Protein AF-A0A4R8TVX6-F1 (afdb_monomer_lite)

Sequence (295 aa):
MPSLDQIRNVVLLFSNPVWSGANTVPSTIIRNITSLSKNIAYEDTISGNLTTLSSTNSETQDGIIRGLLYVPDLSVSDPCYEQQYEVIPRNSTTQAQLPPTNYNLIAIAPWFNATCTLSYLESARLDPIRAFIFYRPNNSTREPQGADSPIWDLDDNDRWRTQNRFPIFAVPGSEGIKMMRQLSLYSGNMSTVPYGDEIQQIYDPHENDFVRIWTELTVKDHDSVPAMWTWILTVVGVVLFIILPTRNGGHALDNAATKKYAISTEYADRSANDIRIDRVEIDRVEIEGSKIERQ

Organism: NCBI:txid1347389

Foldseek 3Di:
DWWWFKKKKFKKWWFWCVLVVDPDDTDTDIDGPVVVDVVQTDIDMDGDLKEWQACAQLDDDVQKDKWFEFAQDFDPPQPCNVVQCVQFPPLFAYPVLDDPDPTEYEHEGEPDALSVVVRRQVRCQVDNYAEYEYEHQDLFQHRDDYNPDCSPDSVPVCVSRVVHNHIYMYHYNNVSSVVRVQSSQQSDWLVRHGNSVVCCVPPVGDRPMGITMMMMTRIDDDDPVPCVVVVVCVVVVVVCVVPVCVVVVVPPVVVVVVVVVVVVVVVVVVVVPPPDDDDDDDDDDDDDDDDDDDD

Structure (mmCIF, N/CA/C/O backbone):
data_AF-A0A4R8TVX6-F1
#
_entry.id   AF-A0A4R8TVX6-F1
#
loop_
_atom_site.group_PDB
_atom_site.id
_atom_site.type_symbol
_atom_site.label_atom_id
_atom_site.label_alt_id
_atom_site.label_comp_id
_atom_site.label_asym_id
_atom_site.label_entity_id
_atom_site.label_seq_id
_atom_site.pdbx_PDB_ins_code
_atom_site.Cartn_x
_atom_site.Cartn_y
_atom_site.Cartn_z
_atom_site.occupancy
_atom_site.B_iso_or_equiv
_atom_site.auth_seq_id
_atom_site.auth_comp_id
_atom_site.auth_asym_id
_atom_site.auth_atom_id
_atom_site.pdbx_PDB_model_num
ATOM 1 N N . MET A 1 1 ? 14.070 -14.434 -7.629 1.00 61.12 1 MET A N 1
ATOM 2 C CA . MET A 1 1 ? 13.665 -13.149 -7.028 1.00 61.12 1 MET A CA 1
ATOM 3 C C . MET A 1 1 ? 12.422 -13.409 -6.196 1.00 61.12 1 MET A C 1
ATOM 5 O O . MET A 1 1 ? 11.579 -14.156 -6.681 1.00 61.12 1 MET A O 1
ATOM 9 N N . PRO A 1 2 ? 12.336 -12.861 -4.978 1.00 72.75 2 PRO A N 1
ATOM 10 C CA . PRO A 1 2 ? 11.133 -12.917 -4.156 1.00 72.75 2 PRO A CA 1
ATOM 11 C C . PRO A 1 2 ? 9.930 -12.370 -4.934 1.00 72.75 2 PRO A C 1
ATOM 13 O O . PRO A 1 2 ? 9.997 -11.270 -5.490 1.00 72.75 2 PRO A O 1
ATOM 16 N N . SER A 1 3 ? 8.844 -13.134 -5.001 1.00 84.06 3 SER A N 1
ATOM 17 C CA . SER A 1 3 ? 7.624 -12.751 -5.720 1.00 84.06 3 SER A CA 1
ATOM 18 C C . SER A 1 3 ? 6.468 -12.545 -4.751 1.00 84.06 3 SER A C 1
ATOM 20 O O . SER A 1 3 ? 6.262 -13.373 -3.863 1.00 84.06 3 SER A O 1
ATOM 22 N N . LEU A 1 4 ? 5.701 -11.470 -4.923 1.00 87.25 4 LEU A N 1
ATOM 23 C CA . LEU A 1 4 ? 4.499 -11.243 -4.129 1.00 87.25 4 LEU A CA 1
ATOM 24 C C . LEU A 1 4 ? 3.425 -12.274 -4.490 1.00 87.25 4 LEU A C 1
ATOM 26 O O . LEU A 1 4 ? 3.056 -12.407 -5.652 1.00 87.25 4 LEU A O 1
ATOM 30 N N . ASP A 1 5 ? 2.929 -12.986 -3.486 1.00 89.81 5 ASP A N 1
ATOM 31 C CA . ASP A 1 5 ? 1.929 -14.042 -3.648 1.00 89.81 5 ASP A CA 1
ATOM 32 C C . ASP A 1 5 ? 0.530 -13.579 -3.241 1.00 89.81 5 ASP A C 1
ATOM 34 O O . ASP A 1 5 ? -0.465 -13.880 -3.904 1.00 89.81 5 ASP A O 1
ATOM 38 N N . GLN A 1 6 ? 0.459 -12.820 -2.145 1.00 92.69 6 GLN A N 1
ATOM 39 C CA . GLN A 1 6 ? -0.805 -12.414 -1.552 1.00 92.69 6 GLN A CA 1
ATOM 40 C C . GLN A 1 6 ? -0.686 -11.064 -0.848 1.00 92.69 6 GLN A C 1
ATOM 42 O O . GLN A 1 6 ? 0.321 -10.774 -0.201 1.00 92.69 6 GLN A O 1
ATOM 47 N N . ILE A 1 7 ? -1.758 -10.276 -0.918 1.00 93.44 7 ILE A N 1
ATOM 48 C CA . ILE A 1 7 ? -1.980 -9.094 -0.082 1.00 93.44 7 ILE A CA 1
ATOM 49 C C . ILE A 1 7 ? -3.208 -9.349 0.778 1.00 93.44 7 ILE A C 1
ATOM 51 O O . ILE A 1 7 ? -4.272 -9.686 0.261 1.00 93.44 7 ILE A O 1
ATOM 55 N N . ARG A 1 8 ? -3.085 -9.163 2.087 1.00 94.12 8 ARG A N 1
ATOM 56 C CA . ARG A 1 8 ? -4.203 -9.231 3.023 1.00 94.12 8 ARG A CA 1
ATOM 57 C C . ARG A 1 8 ? -4.338 -7.915 3.769 1.00 94.12 8 ARG A C 1
ATOM 59 O O . ARG A 1 8 ? -3.407 -7.483 4.437 1.00 94.12 8 ARG A O 1
ATOM 66 N N . ASN A 1 9 ? -5.512 -7.308 3.673 1.00 93.12 9 ASN A N 1
ATOM 67 C CA . ASN A 1 9 ? -5.864 -6.080 4.371 1.00 93.12 9 ASN A CA 1
ATOM 68 C C . ASN A 1 9 ? -6.842 -6.407 5.498 1.00 93.12 9 ASN A C 1
ATOM 70 O O . ASN A 1 9 ? -7.853 -7.071 5.274 1.00 93.12 9 ASN A O 1
ATOM 74 N N . VAL A 1 10 ? -6.553 -5.922 6.700 1.00 92.31 10 VAL A N 1
ATOM 75 C CA . VAL A 1 10 ? -7.430 -6.013 7.872 1.00 92.31 10 VAL A CA 1
ATOM 76 C C . VAL A 1 10 ? -7.494 -4.675 8.584 1.00 92.31 10 VAL A C 1
ATOM 78 O O . VAL A 1 10 ? -6.637 -3.822 8.387 1.00 92.31 10 VAL A O 1
ATOM 81 N N . VAL A 1 11 ? -8.488 -4.485 9.441 1.00 90.69 11 VAL A N 1
ATOM 82 C CA . VAL A 1 11 ? -8.629 -3.266 10.239 1.00 90.69 11 VAL A CA 1
ATOM 83 C C . VAL A 1 11 ? -8.238 -3.543 11.686 1.00 90.69 11 VAL A C 1
ATOM 85 O O . VAL A 1 11 ? -8.749 -4.471 12.320 1.00 90.69 11 VAL A O 1
ATOM 88 N N . LEU A 1 12 ? -7.340 -2.711 12.206 1.00 89.50 12 LEU A N 1
ATOM 89 C CA . LEU A 1 12 ? -6.905 -2.739 13.596 1.00 89.50 12 LEU A CA 1
ATOM 90 C C . LEU A 1 12 ? -7.393 -1.487 14.330 1.00 89.50 12 LEU A C 1
ATOM 92 O O . LEU A 1 12 ? -7.349 -0.378 13.793 1.00 89.50 12 LEU A O 1
ATOM 96 N N . LEU A 1 13 ? -7.822 -1.689 15.572 1.00 87.06 13 LEU A N 1
ATOM 97 C CA . LEU A 1 13 ? -8.085 -0.647 16.554 1.00 87.06 13 LEU A CA 1
ATOM 98 C C . LEU A 1 13 ? -6.828 -0.432 17.396 1.00 87.06 13 LEU A C 1
ATOM 100 O O . LEU A 1 13 ? -6.303 -1.385 17.975 1.00 87.06 13 LEU A O 1
ATOM 104 N N . PHE A 1 14 ? -6.383 0.814 17.481 1.00 84.50 14 PHE A N 1
ATOM 105 C CA . PHE A 1 14 ? -5.271 1.264 18.304 1.00 84.50 14 PHE A CA 1
ATOM 106 C C . PHE A 1 14 ? -5.820 2.152 19.414 1.00 84.50 14 PHE A C 1
ATOM 108 O O . PHE A 1 14 ? -6.135 3.320 19.179 1.00 84.50 14 PHE A O 1
ATOM 115 N N . SER A 1 15 ? -5.904 1.590 20.616 1.00 82.00 15 SER A N 1
ATOM 116 C CA . SER A 1 15 ? -6.396 2.297 21.794 1.00 82.00 15 SER A CA 1
ATOM 117 C C . SER A 1 15 ? -5.256 2.687 22.714 1.00 82.00 15 SER A C 1
ATOM 119 O O . SER A 1 15 ? -4.464 1.829 23.109 1.00 82.00 15 SER A O 1
ATOM 121 N N . ASN A 1 16 ? -5.160 3.962 23.089 1.00 74.56 16 ASN A N 1
ATOM 122 C CA . ASN A 1 16 ? -4.157 4.396 24.060 1.00 74.56 16 ASN A CA 1
ATOM 123 C C . ASN A 1 16 ? -4.801 4.569 25.448 1.00 74.56 16 ASN A C 1
ATOM 125 O O . ASN A 1 16 ? -5.579 5.503 25.652 1.00 74.56 16 ASN A O 1
ATOM 129 N N . PRO A 1 17 ? -4.446 3.729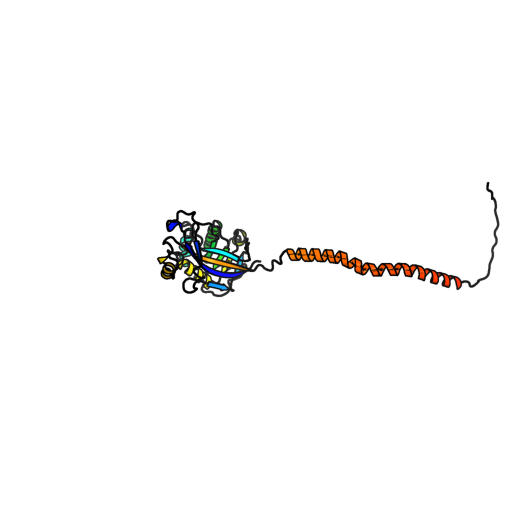 26.440 1.00 66.25 17 PRO A N 1
ATOM 130 C CA . PRO A 1 17 ? -5.067 3.756 27.765 1.00 66.25 17 PRO A CA 1
ATOM 131 C C . PRO A 1 17 ? -4.804 5.059 28.540 1.00 66.25 17 PRO A C 1
ATOM 133 O O . PRO A 1 17 ? -5.510 5.360 29.505 1.00 66.25 17 PRO A O 1
ATOM 136 N N . VAL A 1 18 ? -3.822 5.866 28.122 1.00 63.94 18 VAL A N 1
ATOM 137 C CA . VAL A 1 18 ? -3.557 7.177 28.733 1.00 63.94 18 VAL A CA 1
ATOM 138 C C . VAL A 1 18 ? -4.702 8.160 28.479 1.00 63.94 18 VAL A C 1
ATOM 140 O O . VAL A 1 18 ? -4.996 8.973 29.352 1.00 63.94 18 VAL A O 1
ATOM 143 N N . TRP A 1 19 ? -5.402 8.066 27.342 1.00 62.34 19 TRP A N 1
ATOM 144 C CA . TRP A 1 19 ? -6.555 8.934 27.069 1.00 62.34 19 TRP A CA 1
ATOM 145 C C . TRP A 1 19 ? -7.737 8.629 27.991 1.00 62.34 19 TRP A C 1
ATOM 147 O O . TRP A 1 19 ? -8.427 9.544 28.421 1.00 62.34 19 TRP A O 1
ATOM 157 N N . SER A 1 20 ? -7.889 7.371 28.411 1.00 60.47 20 SER A N 1
ATOM 158 C CA . SER A 1 20 ? -8.861 6.956 29.432 1.00 60.47 20 SER A CA 1
ATOM 159 C C . SER A 1 20 ? -8.430 7.248 30.883 1.00 60.47 20 SER A C 1
ATOM 161 O O . SER A 1 20 ? -9.059 6.762 31.820 1.00 60.47 20 SER A O 1
ATOM 163 N N . GLY A 1 21 ? -7.356 8.020 31.102 1.00 56.41 21 GLY A N 1
ATOM 164 C CA . GLY A 1 21 ? -6.915 8.435 32.440 1.00 56.41 21 GLY A CA 1
ATOM 165 C C . GLY A 1 21 ? -6.100 7.392 33.216 1.00 56.41 21 GLY A C 1
ATOM 166 O O . GLY A 1 21 ? -5.973 7.499 34.437 1.00 56.41 21 GLY A O 1
ATOM 167 N N . ALA A 1 22 ? -5.535 6.380 32.547 1.00 59.81 22 ALA A N 1
ATOM 168 C CA . ALA A 1 22 ? -4.656 5.414 33.202 1.00 59.81 22 ALA A CA 1
ATOM 169 C C . ALA A 1 22 ? -3.275 6.032 33.500 1.00 59.81 22 ALA A C 1
ATOM 171 O O . ALA A 1 22 ? -2.559 6.447 32.592 1.00 59.81 22 ALA A O 1
ATOM 172 N N . ASN A 1 23 ? -2.855 6.020 34.772 1.00 53.59 23 ASN A N 1
ATOM 173 C CA . ASN A 1 23 ? -1.533 6.488 35.235 1.00 53.59 23 ASN A CA 1
ATOM 174 C C . ASN A 1 23 ? -0.386 5.501 34.924 1.00 53.59 23 ASN A C 1
ATOM 176 O O . ASN A 1 23 ? 0.586 5.392 35.673 1.00 53.59 23 ASN A O 1
ATOM 180 N N . THR A 1 24 ? -0.513 4.725 33.853 1.00 54.09 24 THR A N 1
ATOM 181 C CA . THR A 1 24 ? 0.449 3.693 33.459 1.00 54.09 24 THR A CA 1
ATOM 182 C C . THR A 1 24 ? 1.295 4.163 32.286 1.00 54.09 24 THR A C 1
ATOM 184 O O . THR A 1 24 ? 0.871 5.014 31.507 1.00 54.09 24 THR A O 1
ATOM 187 N N . VAL A 1 25 ? 2.485 3.579 32.130 1.00 56.44 25 VAL A N 1
ATOM 188 C CA . VAL A 1 25 ? 3.335 3.797 30.950 1.00 56.44 25 VAL A CA 1
ATOM 189 C C . VAL A 1 25 ? 2.486 3.587 29.681 1.00 56.44 25 VAL A C 1
ATOM 191 O O . VAL A 1 25 ? 1.834 2.541 29.585 1.00 56.44 25 VAL A O 1
ATOM 194 N N . PRO A 1 26 ? 2.440 4.551 28.738 1.00 57.03 26 PRO A N 1
ATOM 195 C CA . PRO A 1 26 ? 1.606 4.451 27.546 1.00 57.03 26 PRO A CA 1
ATOM 196 C C . PRO A 1 26 ? 1.972 3.194 26.760 1.00 57.03 26 PRO A C 1
ATOM 198 O O . PRO A 1 26 ? 3.065 3.088 26.208 1.00 57.03 26 PRO A O 1
ATOM 201 N N . SER A 1 27 ? 1.054 2.234 26.720 1.00 61.91 27 SER A N 1
ATOM 202 C CA . SER A 1 27 ? 1.140 1.065 25.852 1.00 61.91 27 SER A CA 1
ATOM 203 C C . SER A 1 27 ? -0.129 1.024 25.015 1.00 61.91 27 SER A C 1
ATOM 205 O O . SER A 1 27 ? -1.222 0.829 25.538 1.00 61.91 27 SER A O 1
ATOM 207 N N . THR A 1 28 ? 0.004 1.280 23.715 1.00 72.31 28 THR A N 1
ATOM 208 C CA . THR A 1 28 ? -1.122 1.208 22.781 1.00 72.31 28 THR A CA 1
ATOM 209 C C . THR A 1 28 ? -1.617 -0.233 22.707 1.00 72.31 28 THR A C 1
ATOM 211 O O . THR A 1 28 ? -0.866 -1.141 22.348 1.00 72.31 28 THR A O 1
ATOM 214 N N . ILE A 1 29 ? -2.884 -0.445 23.046 1.00 80.25 29 ILE A N 1
ATOM 215 C CA . ILE A 1 29 ? -3.568 -1.728 22.940 1.00 80.25 29 ILE A CA 1
ATOM 216 C C . ILE A 1 29 ? -4.042 -1.878 21.498 1.00 80.25 29 ILE A C 1
ATOM 218 O O . ILE A 1 29 ? -4.804 -1.051 21.001 1.00 80.25 29 ILE A O 1
ATOM 222 N N . ILE A 1 30 ? -3.599 -2.944 20.834 1.00 82.62 30 ILE A N 1
ATOM 223 C CA . ILE A 1 30 ? -3.969 -3.239 19.449 1.00 82.62 30 ILE A CA 1
ATOM 224 C C . ILE A 1 30 ? -4.995 -4.364 19.450 1.00 82.62 30 ILE A C 1
ATOM 226 O O . ILE A 1 30 ? -4.737 -5.449 19.975 1.00 82.62 30 ILE A O 1
ATOM 230 N N . ARG A 1 31 ? -6.157 -4.122 18.846 1.00 85.06 31 ARG A N 1
ATOM 231 C CA . ARG A 1 31 ? -7.207 -5.131 18.683 1.00 85.06 31 ARG A CA 1
ATOM 232 C C . ARG A 1 31 ? -7.493 -5.329 17.208 1.00 85.06 31 ARG A C 1
ATOM 234 O O . ARG A 1 31 ? -7.691 -4.371 16.470 1.00 85.06 31 ARG A O 1
ATOM 241 N N . ASN A 1 32 ? -7.530 -6.584 16.781 1.00 86.56 32 ASN A N 1
ATOM 242 C CA . ASN A 1 32 ? -7.978 -6.914 15.440 1.00 86.56 32 ASN A CA 1
ATOM 243 C C . ASN A 1 32 ? -9.511 -6.924 15.416 1.00 86.56 32 ASN A C 1
ATOM 245 O O . ASN A 1 32 ? -10.124 -7.772 16.059 1.00 86.56 32 ASN A O 1
ATOM 249 N N . ILE A 1 33 ? -10.119 -5.969 14.713 1.00 82.56 33 ILE A N 1
ATOM 250 C CA . ILE A 1 33 ? -11.581 -5.854 14.640 1.00 82.56 33 ILE A CA 1
ATOM 251 C C . ILE A 1 33 ? -12.144 -6.931 13.702 1.00 82.56 33 ILE A C 1
ATOM 253 O O . ILE A 1 33 ? -13.190 -7.523 13.972 1.00 82.56 33 ILE A O 1
ATOM 257 N N . THR A 1 34 ? -11.414 -7.259 12.631 1.00 80.38 34 THR A N 1
ATOM 258 C CA . THR A 1 34 ? -11.866 -8.238 11.631 1.00 80.38 34 THR A CA 1
ATOM 259 C C . THR A 1 34 ? -11.834 -9.676 12.141 1.00 80.38 34 THR A C 1
ATOM 261 O O . THR A 1 34 ? -12.498 -10.538 11.568 1.00 80.38 34 THR A O 1
ATOM 264 N N . SER A 1 35 ? -11.104 -9.966 13.227 1.00 73.62 35 SER A N 1
ATOM 265 C CA . SER A 1 35 ? -11.026 -11.326 13.777 1.00 73.62 35 SER A CA 1
ATOM 266 C C . SER A 1 35 ? -12.302 -11.777 14.492 1.00 73.62 35 SER A C 1
ATOM 268 O O . SER A 1 35 ? -12.548 -12.981 14.552 1.00 73.62 35 SER A O 1
ATOM 270 N N . LEU A 1 36 ? -13.110 -10.851 15.024 1.00 66.25 36 LEU A N 1
ATOM 271 C CA . LEU A 1 36 ? -14.361 -11.189 15.716 1.00 66.25 36 LEU A CA 1
ATOM 272 C C . LEU A 1 36 ? -15.545 -11.298 14.755 1.00 66.25 36 LEU A C 1
ATOM 274 O O . LEU A 1 36 ? -16.387 -12.179 14.915 1.00 66.25 36 LEU A O 1
ATOM 278 N N . SER A 1 37 ? -15.619 -10.420 13.754 1.00 66.44 37 SER A N 1
ATOM 279 C CA . SER A 1 37 ? -16.649 -10.495 12.724 1.00 66.44 37 SER A CA 1
ATOM 280 C C . SER A 1 37 ? -16.182 -9.820 11.439 1.00 66.44 37 SER A C 1
ATOM 282 O O . SER A 1 37 ? -15.782 -8.660 11.422 1.00 66.44 37 SER A O 1
ATOM 284 N N . LYS A 1 38 ? -16.301 -10.540 10.323 1.00 66.81 38 LYS A N 1
ATOM 285 C CA . LYS A 1 38 ? -16.033 -9.993 8.985 1.00 66.81 38 LYS A CA 1
ATOM 286 C C . LYS A 1 38 ? -17.087 -8.974 8.540 1.00 66.81 38 LYS A C 1
ATOM 288 O O . LYS A 1 38 ? -16.895 -8.289 7.546 1.00 66.81 38 LYS A O 1
ATOM 293 N N . ASN A 1 39 ? -18.202 -8.883 9.269 1.00 70.31 39 ASN A N 1
ATOM 294 C CA . ASN A 1 39 ? -19.317 -8.001 8.933 1.00 70.31 39 ASN A CA 1
ATOM 295 C C . ASN A 1 39 ? -19.211 -6.618 9.591 1.00 70.31 39 ASN A C 1
ATOM 297 O O . ASN A 1 39 ? -20.019 -5.760 9.267 1.00 70.31 39 ASN A O 1
ATOM 301 N N . ILE A 1 40 ? -18.259 -6.409 10.510 1.00 75.25 40 ILE A N 1
ATOM 302 C CA . ILE A 1 40 ? -18.107 -5.144 11.258 1.00 75.25 40 ILE A CA 1
ATOM 303 C C . ILE A 1 40 ? -16.863 -4.349 10.846 1.00 75.25 40 ILE A C 1
ATOM 305 O O . ILE A 1 40 ? -16.586 -3.296 11.407 1.00 75.25 40 ILE A O 1
ATOM 309 N N . ALA A 1 41 ? -16.063 -4.859 9.909 1.00 81.19 41 ALA A N 1
ATOM 310 C CA . ALA A 1 41 ? -14.857 -4.185 9.450 1.00 81.19 41 ALA A CA 1
ATOM 311 C C . ALA A 1 41 ? -14.416 -4.693 8.077 1.00 81.19 41 ALA A C 1
ATOM 313 O O . ALA A 1 41 ? -14.684 -5.833 7.701 1.00 81.19 41 ALA A O 1
ATOM 314 N N . TYR A 1 42 ? -13.701 -3.845 7.342 1.00 84.81 42 TYR A N 1
ATOM 315 C CA . TYR A 1 42 ? -13.093 -4.208 6.069 1.00 84.81 42 TYR A CA 1
ATOM 316 C C . TYR A 1 42 ? -12.033 -5.305 6.242 1.00 84.81 42 TYR A C 1
ATOM 318 O O . TYR A 1 42 ? -11.040 -5.137 6.949 1.00 84.81 42 TYR A O 1
ATOM 326 N N . GLU A 1 43 ? -12.229 -6.423 5.550 1.00 89.94 43 GLU A N 1
ATOM 327 C CA . GLU A 1 43 ? -11.214 -7.447 5.329 1.00 89.94 43 GLU A CA 1
ATOM 328 C C . GLU A 1 43 ? -11.166 -7.748 3.835 1.00 89.94 43 GLU A C 1
ATOM 330 O O . GLU A 1 43 ? -12.203 -7.953 3.202 1.00 89.94 43 GLU A O 1
ATOM 335 N N . ASP A 1 44 ? -9.961 -7.795 3.277 1.00 90.81 44 ASP A N 1
ATOM 336 C CA . ASP A 1 44 ? -9.771 -8.149 1.878 1.00 90.81 44 ASP A CA 1
ATOM 337 C C . ASP A 1 44 ? -8.530 -9.004 1.691 1.00 90.81 44 ASP A C 1
ATOM 339 O O . ASP A 1 44 ? -7.530 -8.846 2.394 1.00 90.81 44 ASP A O 1
ATOM 343 N N . THR A 1 45 ? -8.599 -9.939 0.752 1.00 92.56 45 THR A N 1
ATOM 344 C CA . THR A 1 45 ? -7.476 -10.811 0.412 1.00 92.56 45 THR A CA 1
ATOM 345 C C . THR A 1 45 ? -7.353 -10.891 -1.096 1.00 92.56 45 THR A C 1
ATOM 347 O O . THR A 1 45 ? -8.205 -11.462 -1.773 1.00 92.56 45 THR A O 1
ATOM 350 N N . ILE A 1 46 ? -6.269 -10.324 -1.608 1.00 91.75 46 ILE A N 1
ATOM 351 C CA . ILE A 1 46 ? -5.933 -10.309 -3.023 1.00 91.75 46 ILE A CA 1
ATOM 352 C C . ILE A 1 46 ? -4.910 -11.417 -3.233 1.00 91.75 46 ILE A C 1
ATOM 354 O O . ILE A 1 46 ? -3.801 -11.363 -2.699 1.00 91.75 46 ILE A O 1
ATOM 358 N N . SER A 1 47 ? -5.311 -12.439 -3.981 1.00 86.75 47 SER A N 1
ATOM 359 C CA . SER A 1 47 ? -4.456 -13.563 -4.358 1.00 86.75 47 SER A CA 1
ATOM 360 C C . SER A 1 47 ? -4.419 -13.654 -5.881 1.00 86.75 47 SER A C 1
ATOM 362 O O . SER A 1 47 ? -5.463 -13.697 -6.533 1.00 86.75 47 SER A O 1
ATOM 364 N N . GLY A 1 48 ? -3.212 -13.636 -6.448 1.00 82.62 48 GLY A N 1
ATOM 365 C CA . GLY A 1 48 ? -3.004 -13.615 -7.898 1.00 82.62 48 GLY A CA 1
ATOM 366 C C . GLY A 1 48 ? -3.150 -12.234 -8.551 1.00 82.62 48 GLY A C 1
ATOM 367 O O . GLY A 1 48 ? -3.616 -11.273 -7.943 1.00 82.62 48 GLY A O 1
ATOM 368 N N . ASN A 1 49 ? -2.718 -12.144 -9.814 1.00 89.00 49 ASN A N 1
ATOM 369 C CA . ASN A 1 49 ? -2.625 -10.901 -10.592 1.00 89.00 49 ASN A CA 1
ATOM 370 C C . ASN A 1 49 ? -1.773 -9.811 -9.915 1.00 89.00 49 ASN A C 1
ATOM 372 O O . ASN A 1 49 ? -2.058 -8.622 -10.046 1.00 89.00 49 ASN A O 1
ATOM 376 N N . LEU A 1 50 ? -0.738 -10.221 -9.186 1.00 90.81 50 LEU A N 1
ATOM 377 C CA . LEU A 1 50 ? 0.198 -9.348 -8.487 1.00 90.81 50 LEU A CA 1
ATOM 378 C C . LEU A 1 50 ? 1.535 -9.371 -9.214 1.00 90.81 50 LEU A C 1
ATOM 380 O O . LEU A 1 50 ? 1.979 -10.428 -9.655 1.00 90.81 50 LEU A O 1
ATOM 384 N N . THR A 1 51 ? 2.209 -8.229 -9.286 1.00 91.94 51 THR A N 1
ATOM 385 C CA . THR A 1 51 ? 3.505 -8.143 -9.961 1.00 91.94 51 THR A CA 1
ATOM 386 C C . THR A 1 51 ? 4.552 -7.556 -9.032 1.00 91.94 51 THR A C 1
ATOM 388 O O . THR A 1 51 ? 4.364 -6.484 -8.462 1.00 91.94 51 THR A O 1
ATOM 391 N N . THR A 1 52 ? 5.694 -8.226 -8.901 1.00 91.69 52 THR A N 1
ATOM 392 C CA . THR A 1 52 ? 6.867 -7.634 -8.251 1.00 91.69 52 THR A CA 1
ATOM 393 C C . THR A 1 52 ? 7.614 -6.764 -9.252 1.00 91.69 52 THR A C 1
ATOM 395 O O . THR A 1 52 ? 8.079 -7.261 -10.276 1.00 91.69 52 THR A O 1
ATOM 398 N N . LEU A 1 53 ? 7.745 -5.473 -8.948 1.00 89.94 53 LEU A N 1
ATOM 399 C CA . LEU A 1 53 ? 8.499 -4.523 -9.765 1.00 89.94 53 LEU A CA 1
ATOM 400 C C . LEU A 1 53 ? 9.961 -4.416 -9.321 1.00 89.94 53 LEU A C 1
ATOM 402 O O . LEU A 1 53 ? 10.868 -4.354 -10.144 1.00 89.94 53 LEU A O 1
ATOM 406 N N . SER A 1 54 ? 10.193 -4.420 -8.008 1.00 88.88 54 SER A N 1
ATOM 407 C CA . SER A 1 54 ? 11.528 -4.448 -7.417 1.00 88.88 54 SER A CA 1
ATOM 408 C C . SER A 1 54 ? 11.513 -5.284 -6.144 1.00 88.88 54 SER A C 1
ATOM 410 O O . SER A 1 54 ? 10.625 -5.138 -5.308 1.00 88.88 54 SER A O 1
ATOM 412 N N . SER A 1 55 ? 12.507 -6.155 -5.979 1.00 85.50 55 SER A N 1
ATOM 413 C CA . SER A 1 55 ? 12.690 -6.968 -4.771 1.00 85.50 55 SER A CA 1
ATOM 414 C C . SER A 1 55 ? 13.815 -6.437 -3.874 1.00 85.50 55 SER A C 1
ATOM 416 O O . SER A 1 55 ? 14.382 -7.193 -3.086 1.00 85.50 55 SER A O 1
ATOM 418 N N . THR A 1 56 ? 14.206 -5.168 -4.027 1.00 81.56 56 THR A N 1
ATOM 419 C CA . THR A 1 56 ? 15.303 -4.579 -3.251 1.00 81.56 56 THR A CA 1
ATOM 420 C C . THR A 1 56 ? 14.984 -4.622 -1.759 1.00 81.56 56 THR A C 1
ATOM 422 O O . THR A 1 56 ? 13.966 -4.094 -1.324 1.00 81.56 56 THR A O 1
ATOM 425 N N . ASN A 1 57 ? 15.877 -5.228 -0.970 1.00 71.75 57 ASN A N 1
ATOM 426 C CA . ASN A 1 57 ? 15.773 -5.289 0.491 1.00 71.75 57 ASN A CA 1
ATOM 427 C C . ASN A 1 57 ? 14.443 -5.887 0.994 1.00 71.75 57 ASN A C 1
ATOM 429 O O . ASN A 1 57 ? 13.858 -5.434 1.977 1.00 71.75 57 ASN A O 1
ATOM 433 N N . SER A 1 58 ? 13.950 -6.919 0.306 1.00 68.69 58 SER A N 1
ATOM 434 C CA . SER A 1 58 ? 12.750 -7.672 0.678 1.00 68.69 58 SER A CA 1
ATOM 435 C C . SER A 1 58 ? 12.978 -8.607 1.874 1.00 68.69 58 SER A C 1
ATOM 437 O O . SER A 1 58 ? 12.402 -9.692 1.912 1.00 68.69 58 SER A O 1
ATOM 439 N N . GLU A 1 59 ? 13.847 -8.244 2.821 1.00 67.50 59 GLU A N 1
ATOM 440 C CA . GLU A 1 59 ? 14.075 -9.046 4.020 1.00 67.50 59 GLU A CA 1
ATOM 441 C C . GLU A 1 59 ? 12.749 -9.190 4.771 1.00 67.50 59 GLU A C 1
ATOM 443 O O . GLU A 1 59 ? 12.165 -8.214 5.263 1.00 67.50 59 GLU A O 1
ATOM 448 N N . THR A 1 60 ? 12.250 -10.419 4.824 1.00 67.94 60 THR A N 1
ATOM 449 C CA . THR A 1 60 ? 11.003 -10.757 5.499 1.00 67.94 60 THR A CA 1
ATOM 450 C C . THR A 1 60 ? 11.304 -11.552 6.761 1.00 67.94 60 THR A C 1
ATOM 452 O O . THR A 1 60 ? 12.282 -12.294 6.836 1.00 67.94 60 THR A O 1
ATOM 455 N N . GLN A 1 61 ? 10.455 -11.394 7.772 1.00 62.47 61 GLN A N 1
ATOM 456 C CA . GLN A 1 61 ? 10.356 -12.384 8.839 1.00 62.47 61 GLN A CA 1
ATOM 457 C C . GLN A 1 61 ? 9.265 -13.362 8.398 1.00 62.47 61 GLN A C 1
ATOM 459 O O . GLN A 1 61 ? 8.137 -12.946 8.134 1.00 62.47 61 GLN A O 1
ATOM 464 N N . ASP A 1 62 ? 9.623 -14.634 8.238 1.00 69.69 62 ASP A N 1
ATOM 465 C CA . ASP A 1 62 ? 8.711 -15.720 7.850 1.00 69.69 62 ASP A CA 1
ATOM 466 C C . ASP A 1 62 ? 8.012 -15.551 6.483 1.00 69.69 62 ASP A C 1
ATOM 468 O O . ASP A 1 62 ? 6.908 -16.057 6.283 1.00 69.69 62 ASP A O 1
ATOM 472 N N . GLY A 1 63 ? 8.616 -14.835 5.527 1.00 81.19 63 GLY A N 1
ATOM 473 C CA . GLY A 1 63 ? 8.004 -14.620 4.208 1.00 81.19 63 GLY A CA 1
ATOM 474 C C . GLY A 1 63 ? 6.889 -13.571 4.203 1.00 81.19 63 GLY A C 1
ATOM 475 O O . GLY A 1 63 ? 6.158 -13.464 3.219 1.00 81.19 63 GLY A O 1
ATOM 476 N N . ILE A 1 64 ? 6.710 -12.804 5.287 1.00 87.56 64 ILE A N 1
ATOM 477 C CA . ILE A 1 64 ? 5.622 -11.827 5.404 1.00 87.56 64 ILE A CA 1
ATOM 478 C C . ILE A 1 64 ? 6.171 -10.433 5.724 1.00 87.56 64 ILE A C 1
ATOM 480 O O . ILE A 1 64 ? 6.917 -10.232 6.683 1.00 87.56 64 ILE A O 1
ATOM 484 N N . ILE A 1 65 ? 5.754 -9.440 4.939 1.00 90.38 65 ILE A N 1
ATOM 485 C CA . ILE A 1 65 ? 5.967 -8.017 5.218 1.00 90.38 65 ILE A CA 1
ATOM 486 C C . ILE A 1 65 ? 4.663 -7.449 5.768 1.00 90.38 65 ILE A C 1
ATOM 488 O O . ILE A 1 65 ? 3.615 -7.605 5.151 1.00 90.38 65 ILE A O 1
ATOM 492 N N . ARG A 1 66 ? 4.704 -6.791 6.928 1.00 91.44 66 ARG A N 1
ATOM 493 C CA . ARG A 1 66 ? 3.506 -6.236 7.572 1.00 91.44 66 ARG A CA 1
ATOM 494 C C . ARG A 1 66 ? 3.694 -4.774 7.942 1.00 91.44 66 ARG A C 1
ATOM 496 O O . ARG A 1 66 ? 4.792 -4.384 8.346 1.00 91.44 66 ARG A O 1
ATOM 503 N N . GLY A 1 67 ? 2.619 -4.000 7.864 1.00 92.25 67 GLY A N 1
ATOM 504 C CA . GLY A 1 67 ? 2.622 -2.604 8.278 1.00 92.25 67 GLY A CA 1
ATOM 505 C C . GLY A 1 67 ? 1.276 -1.910 8.120 1.00 92.25 67 GLY A C 1
ATOM 506 O O . GLY A 1 67 ? 0.328 -2.462 7.561 1.00 92.25 67 GLY A O 1
ATOM 507 N N . LEU A 1 68 ? 1.204 -0.679 8.620 1.00 93.62 68 LEU A N 1
ATOM 508 C CA . LEU A 1 68 ? 0.060 0.205 8.415 1.00 93.62 68 LEU A CA 1
ATOM 509 C C . LEU A 1 68 ? 0.037 0.707 6.973 1.00 93.62 68 LEU A C 1
ATOM 511 O O . LEU A 1 68 ? 1.052 1.190 6.470 1.00 93.62 68 LEU A O 1
ATOM 515 N N . LEU A 1 69 ? -1.121 0.597 6.325 1.00 95.19 69 LEU A N 1
ATOM 516 C CA . LEU A 1 69 ? -1.324 1.120 4.979 1.00 95.19 69 LEU A CA 1
ATOM 517 C C . LEU A 1 69 ? -1.477 2.639 5.039 1.00 95.19 69 LEU A C 1
ATOM 519 O O . LEU A 1 69 ? -2.273 3.141 5.835 1.00 95.19 69 LEU A O 1
ATOM 523 N N . TYR A 1 70 ? -0.753 3.362 4.190 1.00 95.00 70 TYR A N 1
ATOM 524 C CA . TYR A 1 70 ? -0.847 4.820 4.110 1.00 95.00 70 TYR A CA 1
ATOM 525 C C . TYR A 1 70 ? -0.448 5.347 2.728 1.00 95.00 70 TYR A C 1
ATOM 527 O O . TYR A 1 70 ? 0.180 4.639 1.937 1.00 95.00 70 TYR A O 1
ATOM 535 N N . VAL A 1 71 ? -0.807 6.599 2.450 1.00 95.31 71 VAL A N 1
ATOM 536 C CA . VAL A 1 71 ? -0.335 7.347 1.279 1.00 95.31 71 VAL A CA 1
ATOM 537 C C . VAL A 1 71 ? 0.813 8.266 1.709 1.00 95.31 71 VAL A C 1
ATOM 539 O O . VAL A 1 71 ? 0.628 9.007 2.678 1.00 95.31 71 VAL A O 1
ATOM 542 N N . PRO A 1 72 ? 1.974 8.256 1.025 1.00 94.06 72 PRO A N 1
ATOM 543 C CA . PRO A 1 72 ? 3.060 9.181 1.335 1.00 94.06 72 PRO A CA 1
ATOM 544 C C . PRO A 1 72 ? 2.630 10.643 1.180 1.00 94.06 72 PRO A C 1
ATOM 546 O O . PRO A 1 72 ? 1.970 11.007 0.203 1.00 94.06 72 PRO A O 1
ATOM 549 N N . ASP A 1 73 ? 3.028 11.482 2.134 1.00 90.81 73 ASP A N 1
ATOM 550 C CA . ASP A 1 73 ? 2.709 12.906 2.137 1.00 90.81 73 ASP A CA 1
ATOM 551 C C . ASP A 1 73 ? 3.576 13.653 1.113 1.00 90.81 73 ASP A C 1
ATOM 553 O O . ASP A 1 73 ? 4.807 13.606 1.159 1.00 90.81 73 ASP A O 1
ATOM 557 N N . LEU A 1 74 ? 2.943 14.370 0.184 1.00 91.75 74 LEU A N 1
ATOM 558 C CA . LEU A 1 74 ? 3.645 15.273 -0.731 1.00 91.75 74 LEU A CA 1
ATOM 559 C C . LEU A 1 74 ? 3.709 16.681 -0.130 1.00 91.75 74 LEU A C 1
ATOM 561 O O . LEU A 1 74 ? 2.750 17.150 0.484 1.00 91.75 74 LEU A O 1
ATOM 565 N N . SER A 1 75 ? 4.828 17.381 -0.329 1.00 88.88 75 SER A N 1
ATOM 566 C CA . SER A 1 75 ? 4.953 18.783 0.089 1.00 88.88 75 SER A CA 1
ATOM 567 C C . SER A 1 75 ? 3.960 19.659 -0.672 1.00 88.88 75 SER A C 1
ATOM 569 O O . SER A 1 75 ? 3.804 19.503 -1.876 1.00 88.88 75 SER A O 1
ATOM 571 N N . VAL A 1 76 ? 3.374 20.663 -0.014 1.00 88.12 76 VAL A N 1
ATOM 572 C CA . VAL A 1 76 ? 2.486 21.655 -0.658 1.00 88.12 76 VAL A CA 1
ATOM 573 C C . VAL A 1 76 ? 3.201 22.435 -1.775 1.00 88.12 76 VAL A C 1
ATOM 575 O O . VAL A 1 76 ? 2.563 22.967 -2.678 1.00 88.12 76 VAL A O 1
ATOM 578 N N . SER A 1 77 ? 4.535 22.503 -1.733 1.00 90.62 77 SER A N 1
ATOM 579 C CA . SER A 1 77 ? 5.350 23.103 -2.796 1.00 90.62 77 SER A CA 1
ATOM 580 C C . SER A 1 77 ? 5.537 22.203 -4.022 1.00 90.62 77 SER A C 1
ATOM 582 O O . SER A 1 77 ? 6.055 22.671 -5.033 1.00 90.62 77 SER A O 1
ATOM 584 N N . ASP A 1 78 ? 5.200 20.916 -3.924 1.00 90.62 78 ASP A N 1
ATOM 585 C CA . ASP A 1 78 ? 5.337 19.953 -5.012 1.00 90.62 78 ASP A CA 1
ATOM 586 C C . ASP A 1 78 ? 4.181 20.131 -6.018 1.00 90.62 78 ASP A C 1
ATOM 588 O O . ASP A 1 78 ? 3.015 20.157 -5.613 1.00 90.62 78 ASP A O 1
ATOM 592 N N . PRO A 1 79 ? 4.449 20.235 -7.334 1.00 90.88 79 PRO A N 1
ATOM 593 C CA . PRO A 1 79 ? 3.400 20.351 -8.352 1.00 90.88 79 PRO A CA 1
ATOM 594 C C . PRO A 1 79 ? 2.397 19.183 -8.355 1.00 90.88 79 PRO A C 1
ATOM 596 O O . PRO A 1 79 ? 1.274 19.343 -8.839 1.00 90.88 79 PRO A O 1
ATOM 599 N N . CYS A 1 80 ? 2.775 18.023 -7.819 1.00 93.12 80 CYS A N 1
ATOM 600 C CA . CYS A 1 80 ? 1.932 16.839 -7.709 1.00 93.12 80 CYS A CA 1
ATOM 601 C C . CYS A 1 80 ? 0.994 16.862 -6.498 1.00 93.12 80 CYS A C 1
ATOM 603 O O . CYS A 1 80 ? 0.071 16.045 -6.439 1.00 93.12 80 CYS A O 1
ATOM 605 N N . TYR A 1 81 ? 1.171 17.816 -5.574 1.00 91.31 81 TYR A N 1
ATOM 606 C CA . TYR A 1 81 ? 0.348 17.931 -4.373 1.00 91.31 81 TYR A CA 1
ATOM 607 C C . TYR A 1 81 ? -1.138 18.102 -4.686 1.00 91.31 81 TYR A C 1
ATOM 609 O O . TYR A 1 81 ? -1.953 17.445 -4.052 1.00 91.31 81 TYR A O 1
ATOM 617 N N . GLU A 1 82 ? -1.505 18.937 -5.663 1.00 91.25 82 GLU A N 1
ATOM 618 C CA . GLU A 1 82 ? -2.913 19.078 -6.065 1.00 91.25 82 GLU A CA 1
ATOM 619 C C . GLU A 1 82 ? -3.333 18.048 -7.123 1.00 91.25 82 GLU A C 1
ATOM 621 O O . GLU A 1 82 ? -4.462 17.561 -7.084 1.00 91.25 82 GLU A O 1
ATOM 626 N N . GLN A 1 83 ? -2.428 17.667 -8.034 1.00 90.25 83 GLN A N 1
ATOM 627 C CA . GLN A 1 83 ? -2.742 16.747 -9.139 1.00 90.25 83 GLN A CA 1
ATOM 628 C C . GLN A 1 83 ? -3.140 15.352 -8.654 1.00 90.25 83 GLN A C 1
ATOM 630 O O . GLN A 1 83 ? -4.001 14.714 -9.255 1.00 90.25 83 GLN A O 1
ATOM 635 N N . GLN A 1 84 ? -2.558 14.876 -7.549 1.00 90.62 84 GLN A N 1
ATOM 636 C CA . GLN A 1 84 ? -2.915 13.568 -6.997 1.00 90.62 84 GLN A CA 1
ATOM 637 C C . GLN A 1 84 ? -4.418 13.431 -6.721 1.00 90.62 84 GLN A C 1
ATOM 639 O O . GLN A 1 84 ? -4.978 12.351 -6.909 1.00 90.62 84 GLN A O 1
ATOM 644 N N . TYR A 1 85 ? -5.092 14.518 -6.332 1.00 90.31 85 TYR A N 1
ATOM 645 C CA . TYR A 1 85 ? -6.500 14.494 -5.933 1.00 90.31 85 TYR A CA 1
ATOM 646 C C . TYR A 1 85 ? -7.480 14.339 -7.101 1.00 90.31 85 TYR A C 1
ATOM 648 O O . TYR A 1 85 ? -8.676 14.164 -6.874 1.00 90.31 85 TYR A O 1
ATOM 656 N N . GLU A 1 86 ? -6.997 14.367 -8.344 1.00 90.12 86 GLU A N 1
ATOM 657 C CA . GLU A 1 86 ? -7.782 13.938 -9.506 1.00 90.12 86 GLU A CA 1
ATOM 658 C C . GLU A 1 86 ? -7.984 12.416 -9.522 1.00 90.12 86 GLU A C 1
ATOM 660 O O . GLU A 1 86 ? -8.927 11.908 -10.130 1.00 90.12 86 GLU A O 1
ATOM 665 N N . VAL A 1 87 ? -7.099 11.686 -8.838 1.00 90.56 87 VAL A N 1
ATOM 666 C CA . VAL A 1 87 ? -7.007 10.226 -8.883 1.00 90.56 87 VAL A CA 1
ATOM 667 C C . VAL A 1 87 ? -7.290 9.591 -7.521 1.00 90.56 87 VAL A C 1
ATOM 669 O O . VAL A 1 87 ? -7.875 8.508 -7.461 1.00 90.56 87 VAL A O 1
ATOM 672 N N . ILE A 1 88 ? -6.900 10.253 -6.428 1.00 91.81 88 ILE A N 1
ATOM 673 C CA . ILE A 1 88 ? -7.093 9.766 -5.057 1.00 91.81 88 ILE A CA 1
ATOM 674 C C . ILE A 1 88 ? -8.076 10.642 -4.270 1.00 91.81 88 ILE A C 1
ATOM 676 O O . ILE A 1 88 ? -8.129 11.857 -4.467 1.00 91.81 88 ILE A O 1
ATOM 680 N N . PRO A 1 89 ? -8.827 10.070 -3.314 1.00 91.12 89 PRO A N 1
ATOM 681 C CA . PRO A 1 89 ? -9.632 10.856 -2.386 1.00 91.12 89 PRO A CA 1
ATOM 682 C C . PRO A 1 89 ? -8.768 11.767 -1.500 1.00 91.12 89 PRO A C 1
ATOM 684 O O . PRO A 1 89 ? -7.734 11.344 -0.985 1.00 91.12 89 PRO A O 1
ATOM 687 N N . ARG A 1 90 ? -9.246 12.988 -1.225 1.00 88.31 90 ARG A N 1
ATOM 688 C CA . ARG A 1 90 ? -8.575 13.941 -0.312 1.00 88.31 90 ARG A CA 1
ATOM 689 C C . ARG A 1 90 ? -8.480 13.446 1.131 1.00 88.31 90 ARG A C 1
ATOM 691 O O . ARG A 1 90 ? -7.552 13.804 1.840 1.00 88.31 90 ARG A O 1
ATOM 698 N N . ASN A 1 91 ? -9.410 12.593 1.548 1.00 86.62 91 ASN A N 1
ATOM 699 C CA . ASN A 1 91 ? -9.452 12.042 2.901 1.00 86.62 91 ASN A CA 1
ATOM 700 C C . ASN A 1 91 ? -8.653 10.736 3.006 1.00 86.62 91 ASN A C 1
ATOM 702 O O . ASN A 1 91 ? -9.096 9.828 3.690 1.00 86.62 91 ASN A O 1
ATOM 706 N N . SER A 1 92 ? -7.547 10.565 2.287 1.00 86.56 92 SER A N 1
ATOM 707 C CA . SER A 1 92 ? -6.733 9.343 2.390 1.00 86.56 92 SER A CA 1
ATOM 708 C C . SER A 1 92 ? -5.842 9.393 3.629 1.00 86.56 92 SER A C 1
ATOM 710 O O . SER A 1 92 ? -5.315 10.453 3.946 1.00 86.56 92 SER A O 1
ATOM 712 N N . THR A 1 93 ? -5.660 8.262 4.318 1.00 86.12 93 THR A N 1
ATOM 713 C CA . THR A 1 93 ? -4.760 8.190 5.478 1.00 86.12 93 THR A CA 1
ATOM 714 C C . THR A 1 93 ? -3.332 8.505 5.058 1.00 86.12 93 THR A C 1
ATOM 716 O O . THR A 1 93 ? -2.724 7.725 4.318 1.00 86.12 93 THR A O 1
ATOM 719 N N . THR A 1 94 ? -2.793 9.610 5.559 1.00 88.38 94 THR A N 1
ATOM 720 C CA . THR A 1 94 ? -1.387 9.970 5.364 1.00 88.38 94 THR A CA 1
ATOM 721 C C . THR A 1 94 ? -0.547 9.677 6.602 1.00 88.38 94 THR A C 1
ATOM 723 O O . THR A 1 94 ? -1.083 9.264 7.635 1.00 88.38 94 THR A O 1
ATOM 726 N N . GLN A 1 95 ? 0.773 9.855 6.519 1.00 86.12 95 GLN A N 1
ATOM 727 C CA . GLN A 1 95 ? 1.682 9.518 7.614 1.00 86.12 95 GLN A CA 1
ATOM 728 C C . GLN A 1 95 ? 1.351 10.319 8.878 1.00 86.12 95 GLN A C 1
ATOM 730 O O . GLN A 1 95 ? 1.330 9.765 9.977 1.00 86.12 95 GLN A O 1
ATOM 735 N N . ALA A 1 96 ? 1.011 11.601 8.722 1.00 81.75 96 ALA A N 1
ATOM 736 C CA . ALA A 1 96 ? 0.636 12.483 9.828 1.00 81.75 96 ALA A CA 1
ATOM 737 C C . ALA A 1 96 ? -0.639 12.037 10.575 1.00 81.75 96 ALA A C 1
ATOM 739 O O . ALA A 1 96 ? -0.873 12.456 11.707 1.00 81.75 96 ALA A O 1
ATOM 740 N N . GLN A 1 97 ? -1.467 11.195 9.951 1.00 82.06 97 GLN A N 1
ATOM 741 C CA . GLN A 1 97 ? -2.715 10.672 10.516 1.00 82.06 97 GLN A CA 1
ATOM 742 C C . GLN A 1 97 ? -2.553 9.275 11.134 1.00 82.06 97 GLN A C 1
ATOM 744 O O . GLN A 1 97 ? -3.547 8.656 11.539 1.00 82.06 97 GLN A O 1
ATOM 749 N N . LEU A 1 98 ? -1.327 8.750 11.179 1.00 84.19 98 LEU A N 1
ATOM 750 C CA . LEU A 1 98 ? -1.016 7.479 11.818 1.00 84.19 98 LEU A CA 1
ATOM 751 C C . LEU A 1 98 ? -0.691 7.666 13.308 1.00 84.19 98 LEU A C 1
ATOM 753 O O . LEU A 1 98 ? -0.271 8.744 13.730 1.00 84.19 98 LEU A O 1
ATOM 757 N N . PRO A 1 99 ? -0.858 6.611 14.126 1.00 78.31 99 PRO A N 1
ATOM 758 C CA . PRO A 1 99 ? -0.452 6.652 15.523 1.00 78.31 99 PRO A CA 1
ATOM 759 C C . PRO A 1 99 ? 1.049 6.993 15.663 1.00 78.31 99 PRO A C 1
ATOM 761 O O . PRO A 1 99 ? 1.857 6.453 14.908 1.00 78.31 99 PRO A O 1
ATOM 764 N N . PRO A 1 100 ? 1.455 7.806 16.659 1.00 69.50 100 PRO A N 1
ATOM 765 C CA . PRO A 1 100 ? 2.811 8.374 16.791 1.00 69.50 100 PRO A CA 1
ATOM 766 C C . PRO A 1 100 ? 3.916 7.371 17.185 1.00 69.50 100 PRO A C 1
ATOM 768 O O . PRO A 1 100 ? 5.021 7.752 17.564 1.00 69.50 100 PRO A O 1
ATOM 771 N N . THR A 1 101 ? 3.625 6.078 17.164 1.00 67.81 101 THR A N 1
ATOM 772 C CA . THR A 1 101 ? 4.536 4.993 17.543 1.00 67.81 101 THR A CA 1
ATOM 773 C C . THR A 1 101 ? 5.316 4.477 16.333 1.00 67.81 101 THR A C 1
ATOM 775 O O . THR A 1 101 ? 4.824 4.516 15.210 1.00 67.81 101 THR A O 1
ATOM 778 N N . ASN A 1 102 ? 6.514 3.925 16.563 1.00 73.00 102 ASN A N 1
ATOM 779 C CA . ASN A 1 102 ? 7.348 3.301 15.526 1.00 73.00 102 ASN A CA 1
ATOM 780 C C . ASN A 1 102 ? 6.713 2.004 14.991 1.00 73.00 102 ASN A C 1
ATOM 782 O O . ASN A 1 102 ? 7.097 0.900 15.381 1.00 73.00 102 ASN A O 1
ATOM 786 N N . TYR A 1 103 ? 5.728 2.136 14.108 1.00 82.31 103 TYR A N 1
ATOM 787 C CA . TYR A 1 103 ? 5.172 1.032 13.340 1.00 82.31 103 TYR A CA 1
ATOM 788 C C . TYR A 1 103 ? 5.819 0.956 11.961 1.00 82.31 103 TYR A C 1
ATOM 790 O O . TYR A 1 103 ? 6.175 1.966 11.359 1.00 82.31 103 TYR A O 1
ATOM 798 N N . ASN A 1 104 ? 5.928 -0.267 11.449 1.00 90.19 104 ASN A N 1
ATOM 799 C CA . ASN A 1 104 ? 6.248 -0.486 10.047 1.00 90.19 104 ASN A CA 1
ATOM 800 C C . ASN A 1 104 ? 5.114 0.050 9.175 1.00 90.19 104 ASN A C 1
ATOM 802 O O . ASN A 1 104 ? 3.937 -0.164 9.486 1.00 90.19 104 ASN A O 1
ATOM 806 N N . LEU A 1 105 ? 5.473 0.689 8.068 1.00 93.06 105 LEU A N 1
ATOM 807 C CA . LEU A 1 105 ? 4.518 1.265 7.131 1.00 93.06 105 LEU A CA 1
ATOM 808 C C . LEU A 1 105 ? 4.563 0.551 5.777 1.00 93.06 105 LEU A C 1
ATOM 810 O O . LEU A 1 105 ? 5.606 0.049 5.350 1.00 93.06 105 LEU A O 1
ATOM 814 N N . ILE A 1 106 ? 3.422 0.505 5.099 1.00 95.19 106 ILE A N 1
ATOM 815 C CA . ILE A 1 106 ? 3.289 0.041 3.718 1.00 95.19 106 ILE A CA 1
ATOM 816 C C . ILE A 1 106 ? 2.667 1.185 2.925 1.00 95.19 106 ILE A C 1
ATOM 818 O O . ILE A 1 106 ? 1.522 1.568 3.165 1.00 95.19 106 ILE A O 1
ATOM 822 N N . ALA A 1 107 ? 3.440 1.742 2.000 1.00 95.88 107 ALA A N 1
ATOM 823 C CA . ALA A 1 107 ? 2.990 2.849 1.171 1.00 95.88 107 ALA A CA 1
ATOM 824 C C . ALA A 1 107 ? 2.109 2.337 0.024 1.00 95.88 107 ALA A C 1
ATOM 826 O O . ALA A 1 107 ? 2.406 1.299 -0.571 1.00 95.88 107 ALA A O 1
ATOM 827 N N . ILE A 1 108 ? 1.056 3.079 -0.317 1.00 96.56 108 ILE A N 1
ATOM 828 C CA . ILE A 1 108 ? 0.273 2.887 -1.540 1.00 96.56 108 ILE A CA 1
ATOM 829 C C . ILE A 1 108 ? 0.116 4.209 -2.290 1.00 96.56 108 ILE A C 1
ATOM 831 O O . ILE A 1 108 ? -0.263 5.219 -1.703 1.00 96.56 108 ILE A O 1
ATOM 835 N N . ALA A 1 109 ? 0.367 4.203 -3.600 1.00 96.31 109 ALA A N 1
ATOM 836 C CA . ALA A 1 109 ? 0.178 5.384 -4.442 1.00 96.31 109 ALA A CA 1
ATOM 837 C C . ALA A 1 109 ? -0.239 5.023 -5.880 1.00 96.31 109 ALA A C 1
ATOM 839 O O . ALA A 1 109 ? 0.059 3.923 -6.362 1.00 96.31 109 ALA A O 1
ATOM 840 N N . PRO A 1 110 ? -0.938 5.930 -6.585 1.00 95.44 110 PRO A N 1
ATOM 841 C CA . PRO A 1 110 ? -1.243 5.753 -7.997 1.00 95.44 110 PRO A CA 1
ATOM 842 C C . PRO A 1 110 ? -0.011 5.996 -8.881 1.00 95.44 110 PRO A C 1
ATOM 844 O O . PRO A 1 110 ? 0.728 6.960 -8.706 1.00 95.44 110 PRO A O 1
ATOM 847 N N . TRP A 1 111 ? 0.143 5.168 -9.908 1.00 93.94 111 TRP A N 1
ATOM 848 C CA . TRP A 1 111 ? 1.101 5.336 -10.996 1.00 93.94 111 TRP A CA 1
ATOM 849 C C . TRP A 1 111 ? 0.403 5.993 -12.189 1.00 93.94 111 TRP A C 1
ATOM 851 O O . TRP A 1 111 ? -0.107 5.314 -13.086 1.00 93.94 111 TRP A O 1
ATOM 861 N N . PHE A 1 112 ? 0.294 7.321 -12.158 1.00 92.31 112 PHE A N 1
ATOM 862 C CA . PHE A 1 112 ? -0.431 8.099 -13.175 1.00 92.31 112 PHE A CA 1
ATOM 863 C C . PHE A 1 112 ? 0.455 9.077 -13.949 1.00 92.31 112 PHE A C 1
ATOM 865 O O . PHE A 1 112 ? 0.164 9.391 -15.099 1.00 92.31 112 PHE A O 1
ATOM 872 N N . ASN A 1 113 ? 1.538 9.543 -13.332 1.00 91.06 113 ASN A N 1
ATOM 873 C CA . ASN A 1 113 ? 2.483 10.482 -13.916 1.00 91.06 113 ASN A CA 1
ATOM 874 C C . ASN A 1 113 ? 3.895 10.136 -13.424 1.00 91.06 113 ASN A C 1
ATOM 876 O O . ASN A 1 113 ? 4.064 9.833 -12.240 1.00 91.06 113 ASN A O 1
ATOM 880 N N . ALA A 1 114 ? 4.891 10.181 -14.312 1.00 91.81 114 ALA A N 1
ATOM 881 C CA . ALA A 1 114 ? 6.274 9.857 -13.970 1.00 91.81 114 ALA A CA 1
ATOM 882 C C . ALA A 1 114 ? 6.829 10.780 -12.871 1.00 91.81 114 ALA A C 1
ATOM 884 O O . ALA A 1 114 ? 7.296 10.303 -11.837 1.00 91.81 114 ALA A O 1
ATOM 885 N N . THR A 1 115 ? 6.666 12.095 -13.033 1.00 92.44 115 THR A N 1
ATOM 886 C CA . THR A 1 115 ? 7.103 13.110 -12.065 1.00 92.44 115 THR A CA 1
ATOM 887 C C . THR A 1 115 ? 6.464 12.891 -10.697 1.00 92.44 115 THR A C 1
ATOM 889 O O . THR A 1 115 ? 7.162 12.870 -9.690 1.00 92.44 115 THR A O 1
ATOM 892 N N . CYS A 1 116 ? 5.153 12.643 -10.646 1.00 93.25 116 CYS A N 1
ATOM 893 C CA . CYS A 1 116 ? 4.461 12.448 -9.368 1.00 93.25 116 CYS A CA 1
ATOM 894 C C . CYS A 1 116 ? 4.812 11.124 -8.696 1.00 93.25 116 CYS A C 1
ATOM 896 O O . CYS A 1 116 ? 4.904 11.052 -7.473 1.00 93.25 116 CYS A O 1
ATOM 898 N N . THR A 1 117 ? 5.055 10.082 -9.488 1.00 94.00 117 THR A N 1
ATOM 899 C CA . THR A 1 117 ? 5.530 8.799 -8.965 1.00 94.00 117 THR A CA 1
ATOM 900 C C . THR A 1 117 ? 6.911 8.954 -8.329 1.00 94.00 117 THR A C 1
ATOM 902 O O . THR A 1 117 ? 7.143 8.426 -7.242 1.00 94.00 117 THR A O 1
ATOM 905 N N . LEU A 1 118 ? 7.807 9.732 -8.948 1.00 93.56 118 LEU A N 1
ATOM 906 C CA . LEU A 1 118 ? 9.103 10.071 -8.359 1.00 93.56 118 LEU A CA 1
ATOM 907 C C . LEU A 1 118 ? 8.940 10.838 -7.040 1.00 93.56 118 LEU A C 1
ATOM 909 O O . LEU A 1 118 ? 9.554 10.435 -6.054 1.00 93.56 118 LEU A O 1
ATOM 913 N N . SER A 1 119 ? 8.065 11.847 -6.979 1.00 93.94 119 SER A N 1
ATOM 914 C CA . SER A 1 119 ? 7.777 12.581 -5.736 1.00 93.94 119 SER A CA 1
ATOM 915 C C . SER A 1 119 ? 7.281 11.667 -4.607 1.00 93.94 119 SER A C 1
ATOM 917 O O . SER A 1 119 ? 7.735 11.783 -3.468 1.00 93.94 119 SER A O 1
ATOM 919 N N . TYR A 1 120 ? 6.403 10.702 -4.905 1.00 94.69 120 TYR A N 1
ATOM 920 C CA . TYR A 1 120 ? 5.957 9.719 -3.909 1.00 94.69 120 TYR A CA 1
ATOM 921 C C . TYR A 1 120 ? 7.089 8.824 -3.414 1.00 94.69 120 TYR A C 1
ATOM 923 O O . TYR A 1 120 ? 7.180 8.547 -2.218 1.00 94.69 120 TYR A O 1
ATOM 931 N N . LEU A 1 121 ? 7.953 8.363 -4.320 1.00 94.00 121 LEU A N 1
ATOM 932 C CA . LEU A 1 121 ? 9.112 7.555 -3.955 1.00 94.00 121 LEU A CA 1
ATOM 933 C C . LEU A 1 121 ? 10.107 8.352 -3.108 1.00 94.00 121 LEU A C 1
ATOM 935 O O . LEU A 1 121 ? 10.680 7.800 -2.176 1.00 94.00 121 LEU A O 1
ATOM 939 N N . GLU A 1 122 ? 10.315 9.631 -3.414 1.00 92.56 122 GLU A N 1
ATOM 940 C CA . GLU A 1 122 ? 11.171 10.520 -2.626 1.00 92.56 122 GLU A CA 1
ATOM 941 C C . GLU A 1 122 ? 10.622 10.754 -1.221 1.00 92.56 122 GLU A C 1
ATOM 943 O O . GLU A 1 122 ? 11.378 10.621 -0.259 1.00 92.56 122 GLU A O 1
ATOM 948 N N . SER A 1 123 ? 9.319 11.018 -1.096 1.00 92.56 123 SER A N 1
ATOM 949 C CA . SER A 1 123 ? 8.646 11.149 0.200 1.00 92.56 123 SER A CA 1
ATOM 950 C C . SER A 1 123 ? 8.763 9.857 1.018 1.00 92.56 123 SER A C 1
ATOM 952 O O . SER A 1 123 ? 9.284 9.861 2.132 1.00 92.56 123 SER A O 1
ATOM 954 N N . ALA A 1 124 ? 8.432 8.711 0.419 1.00 92.81 124 ALA A N 1
ATOM 955 C CA . ALA A 1 124 ? 8.454 7.427 1.115 1.00 92.81 124 ALA A CA 1
ATOM 956 C C . ALA A 1 124 ? 9.859 6.964 1.548 1.00 92.81 124 ALA A C 1
ATOM 958 O O . ALA A 1 124 ? 9.982 6.139 2.450 1.00 92.81 124 ALA A O 1
ATOM 959 N N . ARG A 1 125 ? 10.941 7.490 0.952 1.00 90.69 125 ARG A N 1
ATOM 960 C CA . ARG A 1 125 ? 12.320 7.215 1.408 1.00 90.69 125 ARG A CA 1
ATOM 961 C C . ARG A 1 125 ? 12.638 7.815 2.778 1.00 90.69 125 ARG A C 1
ATOM 963 O O . ARG A 1 125 ? 13.596 7.363 3.406 1.00 90.69 125 ARG A O 1
ATOM 970 N N . LEU A 1 126 ? 11.900 8.836 3.208 1.00 89.94 126 LEU A N 1
ATOM 971 C CA . LEU A 1 126 ? 12.075 9.474 4.516 1.00 89.94 126 LEU A CA 1
ATOM 972 C C . LEU A 1 126 ? 11.346 8.712 5.632 1.00 89.94 126 LEU A C 1
ATOM 974 O O . LEU A 1 126 ? 11.644 8.909 6.811 1.00 89.94 126 LEU A O 1
ATOM 978 N N . ASP A 1 127 ? 10.453 7.802 5.252 1.00 88.81 127 ASP A N 1
ATOM 979 C CA . ASP A 1 127 ? 9.555 7.089 6.146 1.00 88.81 127 ASP A CA 1
ATOM 980 C C . ASP A 1 127 ? 10.069 5.675 6.469 1.00 88.81 127 ASP A C 1
ATOM 982 O O . ASP A 1 127 ? 10.788 5.064 5.671 1.00 88.81 127 ASP A O 1
ATOM 986 N N . PRO A 1 128 ? 9.680 5.085 7.619 1.00 89.00 128 PRO A N 1
ATOM 987 C CA . PRO A 1 128 ? 10.032 3.712 7.984 1.00 89.00 128 PRO A CA 1
ATOM 988 C C . PRO A 1 128 ? 9.184 2.677 7.215 1.00 89.00 128 PRO A C 1
ATOM 990 O O . PRO A 1 128 ? 8.516 1.818 7.804 1.00 89.00 128 PRO A O 1
ATOM 993 N N . ILE A 1 129 ? 9.186 2.756 5.882 1.00 91.56 129 ILE A N 1
ATOM 994 C CA . ILE A 1 129 ? 8.412 1.849 5.035 1.00 91.56 129 ILE A CA 1
ATOM 995 C C . ILE A 1 129 ? 9.112 0.510 4.846 1.00 91.56 129 ILE A C 1
ATOM 997 O O . ILE A 1 129 ? 10.336 0.410 4.748 1.00 91.56 129 ILE A O 1
ATOM 1001 N N . ARG A 1 130 ? 8.308 -0.547 4.767 1.00 92.19 130 ARG A N 1
ATOM 1002 C CA . ARG A 1 130 ? 8.770 -1.915 4.512 1.00 92.19 130 ARG A CA 1
ATOM 1003 C C . ARG A 1 130 ? 8.434 -2.413 3.115 1.00 92.19 130 ARG A C 1
ATOM 1005 O O . ARG A 1 130 ? 9.033 -3.388 2.680 1.00 92.19 130 ARG A O 1
ATOM 1012 N N . ALA A 1 131 ? 7.480 -1.781 2.440 1.00 93.69 131 ALA A N 1
ATOM 1013 C CA . ALA A 1 131 ? 7.101 -2.079 1.067 1.00 93.69 131 ALA A CA 1
ATOM 1014 C C . ALA A 1 131 ? 6.338 -0.901 0.457 1.00 93.69 131 ALA A C 1
ATOM 1016 O O . ALA A 1 131 ? 5.723 -0.110 1.178 1.00 93.69 131 ALA A O 1
ATOM 1017 N N . PHE A 1 132 ? 6.342 -0.839 -0.871 1.00 95.81 132 PHE A N 1
ATOM 1018 C CA . PHE A 1 132 ? 5.566 0.122 -1.643 1.00 95.81 132 PHE A CA 1
ATOM 1019 C C . PHE A 1 132 ? 4.658 -0.615 -2.631 1.00 95.81 132 PHE A C 1
ATOM 1021 O O . PHE A 1 132 ? 5.114 -1.487 -3.369 1.00 95.81 132 PHE A O 1
ATOM 1028 N N . ILE A 1 133 ? 3.377 -0.258 -2.663 1.00 96.38 133 ILE A N 1
ATOM 1029 C CA . ILE A 1 133 ? 2.382 -0.779 -3.597 1.00 96.38 133 ILE A CA 1
ATOM 1030 C C . ILE A 1 133 ? 1.984 0.323 -4.581 1.00 96.38 133 ILE A C 1
ATOM 1032 O O . ILE A 1 133 ? 1.462 1.367 -4.194 1.00 96.38 133 ILE A O 1
ATOM 1036 N N . PHE A 1 134 ? 2.172 0.071 -5.869 1.00 96.38 134 PHE A N 1
ATOM 1037 C CA . PHE A 1 134 ? 1.644 0.912 -6.932 1.00 96.38 134 PHE A CA 1
ATOM 1038 C C . PHE A 1 134 ? 0.436 0.276 -7.600 1.00 96.38 134 PHE A C 1
ATOM 1040 O O . PHE A 1 134 ? 0.295 -0.943 -7.692 1.00 96.38 134 PHE A O 1
ATOM 1047 N N . TYR A 1 135 ? -0.432 1.123 -8.127 1.00 95.56 135 TYR A N 1
ATOM 1048 C CA . TYR A 1 135 ? -1.509 0.708 -9.011 1.00 95.56 135 TYR A CA 1
ATOM 1049 C C . TYR A 1 135 ? -1.685 1.754 -10.094 1.00 95.56 135 TYR A C 1
ATOM 1051 O O . TYR A 1 135 ? -1.484 2.942 -9.860 1.00 95.56 135 TYR A O 1
ATOM 1059 N N . ARG A 1 136 ? -2.099 1.343 -11.288 1.00 94.38 136 ARG A N 1
ATOM 1060 C CA . ARG A 1 136 ? -2.499 2.325 -12.297 1.00 94.38 136 ARG A CA 1
ATOM 1061 C C . ARG A 1 136 ? -3.958 2.706 -12.073 1.00 94.38 136 ARG A C 1
ATOM 1063 O O . ARG A 1 136 ? -4.759 1.805 -11.832 1.00 94.38 136 ARG A O 1
ATOM 1070 N N . PRO A 1 137 ? -4.346 3.979 -12.224 1.00 91.94 137 PRO A N 1
ATOM 1071 C CA . PRO A 1 137 ? -5.730 4.408 -12.040 1.00 91.94 137 PRO A CA 1
ATOM 1072 C C . PRO A 1 137 ? -6.601 4.057 -13.251 1.00 91.94 137 PRO A C 1
ATOM 1074 O O . PRO A 1 137 ? -7.122 4.910 -13.962 1.00 91.94 137 PRO A O 1
ATOM 1077 N N . ASN A 1 138 ? -6.726 2.765 -13.528 1.00 90.94 138 ASN A N 1
ATOM 1078 C CA . ASN A 1 138 ? -7.610 2.218 -14.538 1.00 90.94 138 ASN A CA 1
ATOM 1079 C C . ASN A 1 138 ? -8.527 1.172 -13.902 1.00 90.94 138 ASN A C 1
ATOM 1081 O O . ASN A 1 138 ? -8.244 0.626 -12.842 1.00 90.94 138 ASN A O 1
ATOM 1085 N N . ASN A 1 139 ? -9.622 0.842 -14.577 1.00 92.06 139 ASN A N 1
ATOM 1086 C CA . ASN A 1 139 ? -10.539 -0.192 -14.099 1.00 92.06 139 ASN A CA 1
ATOM 1087 C C . ASN A 1 139 ? -10.105 -1.606 -14.544 1.00 92.06 139 ASN A C 1
ATOM 1089 O O . ASN A 1 139 ? -10.938 -2.445 -14.881 1.00 92.06 139 ASN A O 1
ATOM 1093 N N . SER A 1 140 ? -8.793 -1.848 -14.660 1.00 91.25 140 SER A N 1
ATOM 1094 C CA . SER A 1 140 ? -8.259 -3.138 -15.104 1.00 91.25 140 SER A CA 1
ATOM 1095 C C . SER A 1 140 ? -8.175 -4.110 -13.936 1.00 91.25 140 SER A C 1
ATOM 1097 O O . SER A 1 140 ? -7.552 -3.802 -12.924 1.00 91.25 140 SER A O 1
ATOM 1099 N N . THR A 1 141 ? -8.721 -5.307 -14.136 1.00 91.75 141 THR A N 1
ATOM 1100 C CA . THR A 1 141 ? -8.604 -6.460 -13.227 1.00 91.75 141 THR A CA 1
ATOM 1101 C C . THR A 1 141 ? -7.473 -7.414 -13.618 1.00 91.75 141 THR A C 1
ATOM 1103 O O . THR A 1 141 ? -7.206 -8.387 -12.917 1.00 91.75 141 THR A O 1
ATOM 1106 N N . ARG A 1 142 ? -6.830 -7.169 -14.768 1.00 91.25 142 ARG A N 1
ATOM 1107 C CA . ARG A 1 142 ? -5.720 -7.989 -15.266 1.00 91.25 142 ARG A CA 1
ATOM 1108 C C . ARG A 1 142 ? -4.471 -7.758 -14.430 1.00 91.25 142 ARG A C 1
ATOM 1110 O O . ARG A 1 142 ? -4.270 -6.650 -13.929 1.00 91.25 142 ARG A O 1
ATOM 1117 N N . GLU A 1 143 ? -3.632 -8.786 -14.371 1.00 91.00 143 GLU A N 1
ATOM 1118 C CA . GLU A 1 143 ? -2.284 -8.691 -13.820 1.00 91.00 143 GLU A CA 1
ATOM 1119 C C . GLU A 1 143 ? -1.539 -7.485 -14.420 1.00 91.00 143 GLU A C 1
ATOM 1121 O O . GLU A 1 143 ? -1.573 -7.293 -15.647 1.00 91.00 143 GLU A O 1
ATOM 1126 N N . PRO A 1 144 ? -0.921 -6.634 -13.580 1.00 92.19 144 PRO A N 1
ATOM 1127 C CA . PRO A 1 144 ? -0.069 -5.554 -14.050 1.00 92.19 144 PRO A CA 1
ATOM 1128 C C . PRO A 1 144 ? 1.059 -6.079 -14.942 1.00 92.19 144 PRO A C 1
ATOM 1130 O O . PRO A 1 144 ? 1.463 -7.236 -14.872 1.00 92.19 144 PRO A O 1
ATOM 1133 N N . GLN A 1 145 ? 1.573 -5.232 -15.835 1.00 91.69 145 GLN A N 1
ATOM 1134 C CA . GLN A 1 145 ? 2.696 -5.657 -16.666 1.00 91.69 145 GLN A CA 1
ATOM 1135 C C . GLN A 1 145 ? 3.945 -5.903 -15.807 1.00 91.69 145 GLN A C 1
ATOM 1137 O O . GLN A 1 145 ? 4.136 -5.231 -14.797 1.00 91.69 145 GLN A O 1
ATOM 1142 N N . GLY A 1 146 ? 4.812 -6.823 -16.241 1.00 88.81 146 GLY A N 1
ATOM 1143 C CA . GLY A 1 146 ? 6.081 -7.127 -15.572 1.00 88.81 146 GLY A CA 1
ATOM 1144 C C . GLY A 1 146 ? 6.996 -5.909 -15.401 1.00 88.81 146 GLY A C 1
ATOM 1145 O O . GLY A 1 146 ? 6.827 -4.898 -16.084 1.00 88.81 146 GLY A O 1
ATOM 1146 N N . ALA A 1 147 ? 7.988 -6.032 -14.514 1.00 87.12 147 ALA A N 1
ATOM 1147 C CA . ALA A 1 147 ? 8.915 -4.956 -14.157 1.00 87.12 147 ALA A CA 1
ATOM 1148 C C . ALA A 1 147 ? 9.597 -4.296 -15.370 1.00 87.12 147 ALA A C 1
ATOM 1150 O O . ALA A 1 147 ? 9.768 -3.085 -15.393 1.00 87.12 147 ALA A O 1
ATOM 1151 N N . ASP A 1 148 ? 9.932 -5.062 -16.409 1.00 87.12 148 ASP A N 1
ATOM 1152 C CA . ASP A 1 148 ? 10.659 -4.569 -17.593 1.00 87.12 148 ASP A CA 1
ATOM 1153 C C . ASP A 1 148 ? 9.759 -3.900 -18.644 1.00 87.12 148 ASP A C 1
ATOM 1155 O O . ASP A 1 148 ? 10.198 -3.556 -19.740 1.00 87.12 148 ASP A O 1
ATOM 1159 N N . SER A 1 149 ? 8.473 -3.733 -18.336 1.00 90.00 149 SER A N 1
ATOM 1160 C CA . SER A 1 149 ? 7.537 -3.057 -19.223 1.00 90.00 149 SER A CA 1
ATOM 1161 C C . SER A 1 149 ? 7.791 -1.544 -19.247 1.00 90.00 149 SER A C 1
ATOM 1163 O O . SER A 1 149 ? 7.881 -0.937 -18.178 1.00 90.00 149 SER A O 1
ATOM 1165 N N . PRO A 1 150 ? 7.772 -0.892 -20.428 1.00 88.88 150 PRO A N 1
ATOM 1166 C CA . PRO A 1 150 ? 7.988 0.556 -20.557 1.00 88.88 150 PRO A CA 1
ATOM 1167 C C . PRO A 1 150 ? 6.907 1.397 -19.865 1.00 88.88 150 PRO A C 1
ATOM 1169 O O . PRO A 1 150 ? 7.044 2.601 -19.710 1.00 88.88 150 PRO A O 1
ATOM 1172 N N . ILE A 1 151 ? 5.808 0.777 -19.435 1.00 89.19 151 ILE A N 1
ATOM 1173 C CA . ILE A 1 151 ? 4.761 1.461 -18.671 1.00 89.19 151 ILE A CA 1
ATOM 1174 C C . ILE A 1 151 ? 5.198 1.844 -17.247 1.00 89.19 151 ILE A C 1
ATOM 1176 O O . ILE A 1 151 ? 4.529 2.668 -16.626 1.00 89.19 151 ILE A O 1
ATOM 1180 N N . TRP A 1 152 ? 6.280 1.240 -16.743 1.00 90.56 152 TRP A N 1
ATOM 1181 C CA . TRP A 1 152 ? 6.909 1.564 -15.458 1.00 90.56 152 TRP A CA 1
ATOM 1182 C C . TRP A 1 152 ? 8.143 2.457 -15.617 1.00 90.56 152 TRP A C 1
ATOM 1184 O O . TRP A 1 152 ? 8.911 2.618 -14.669 1.00 90.56 152 TRP A O 1
ATOM 1194 N N . ASP A 1 153 ? 8.356 3.013 -16.809 1.00 89.94 153 ASP A N 1
ATOM 1195 C CA . ASP A 1 153 ? 9.427 3.971 -17.024 1.00 89.94 153 ASP A CA 1
ATOM 1196 C C . ASP A 1 153 ? 9.071 5.310 -16.362 1.00 89.94 153 ASP A C 1
ATOM 1198 O O . ASP A 1 153 ? 7.937 5.791 -16.449 1.00 89.94 153 ASP A O 1
ATOM 1202 N N . LEU A 1 154 ? 10.049 5.875 -15.658 1.00 88.88 154 LEU A N 1
ATOM 1203 C CA . LEU A 1 154 ? 9.963 7.168 -14.983 1.00 88.88 154 LEU A CA 1
ATOM 1204 C C . LEU A 1 154 ? 10.886 8.212 -15.625 1.00 88.88 154 LEU A C 1
ATOM 1206 O O . LEU A 1 154 ? 11.099 9.268 -15.033 1.00 88.88 154 LEU A O 1
ATOM 1210 N N . ASP A 1 155 ? 11.458 7.910 -16.798 1.00 87.88 155 ASP A N 1
ATOM 1211 C CA . ASP A 1 155 ? 12.461 8.731 -17.488 1.00 87.88 155 ASP A CA 1
ATOM 1212 C C . ASP A 1 155 ? 13.694 9.034 -16.608 1.00 87.88 155 ASP A C 1
ATOM 1214 O O . ASP A 1 155 ? 14.428 10.005 -16.807 1.00 87.88 155 ASP A O 1
ATOM 1218 N N . ASP A 1 156 ? 13.953 8.183 -15.610 1.00 86.00 156 ASP A N 1
ATOM 1219 C CA . ASP A 1 156 ? 15.022 8.341 -14.623 1.00 86.00 156 ASP A CA 1
ATOM 1220 C C . ASP A 1 156 ? 16.175 7.343 -14.829 1.00 86.00 156 ASP A C 1
ATOM 1222 O O . ASP A 1 156 ? 17.090 7.282 -14.006 1.00 86.00 156 ASP A O 1
ATOM 1226 N N . ASN A 1 157 ? 16.166 6.600 -15.942 1.00 84.50 157 ASN A N 1
ATOM 1227 C CA . ASN A 1 157 ? 17.079 5.491 -16.243 1.00 84.50 157 ASN A CA 1
ATOM 1228 C C . ASN A 1 157 ? 17.002 4.346 -15.211 1.00 84.50 157 ASN A C 1
ATOM 1230 O O . ASN A 1 157 ? 18.038 3.857 -14.752 1.00 84.50 157 ASN A O 1
ATOM 1234 N N . ASP A 1 158 ? 15.788 3.958 -14.801 1.00 84.31 158 ASP A N 1
ATOM 1235 C CA . ASP A 1 158 ? 15.501 2.881 -13.835 1.00 84.31 158 ASP A CA 1
ATOM 1236 C C . ASP A 1 158 ? 16.151 3.077 -12.449 1.00 84.31 158 ASP A C 1
ATOM 1238 O O . ASP A 1 158 ? 16.290 2.140 -11.647 1.00 84.31 158 ASP A O 1
ATOM 1242 N N . ARG A 1 159 ? 16.546 4.312 -12.118 1.00 87.19 159 ARG A N 1
ATOM 1243 C CA . ARG A 1 159 ? 17.190 4.637 -10.837 1.00 87.19 159 ARG A CA 1
ATOM 1244 C C . ARG A 1 159 ? 16.262 4.350 -9.662 1.00 87.19 159 ARG A C 1
ATOM 1246 O O . ARG A 1 159 ? 16.732 3.879 -8.625 1.00 87.19 159 ARG A O 1
ATOM 1253 N N . TRP A 1 160 ? 14.957 4.537 -9.827 1.00 87.12 160 TRP A N 1
ATOM 1254 C CA . TRP A 1 160 ? 13.950 4.206 -8.826 1.00 87.12 160 TRP A CA 1
ATOM 1255 C C . TRP A 1 160 ? 14.002 2.742 -8.363 1.00 87.12 160 TRP A C 1
ATOM 1257 O O . TRP A 1 160 ? 13.701 2.459 -7.204 1.00 87.12 160 TRP A O 1
ATOM 1267 N N . ARG A 1 161 ? 14.438 1.791 -9.198 1.00 83.94 161 ARG A N 1
ATOM 1268 C CA . ARG A 1 161 ? 14.523 0.377 -8.787 1.00 83.94 161 ARG A CA 1
ATOM 1269 C C . ARG A 1 161 ? 15.639 0.123 -7.774 1.00 83.94 161 ARG A C 1
ATOM 1271 O O . ARG A 1 161 ? 15.512 -0.761 -6.925 1.00 83.94 161 ARG A O 1
ATOM 1278 N N . THR A 1 162 ? 16.730 0.885 -7.877 1.00 81.06 162 THR A N 1
ATOM 1279 C CA . THR A 1 162 ? 17.979 0.666 -7.125 1.00 81.06 162 THR A CA 1
ATOM 1280 C C . THR A 1 162 ? 18.178 1.646 -5.970 1.00 81.06 162 THR A C 1
ATOM 1282 O O . THR A 1 162 ? 18.852 1.317 -4.998 1.00 81.06 162 THR A O 1
ATOM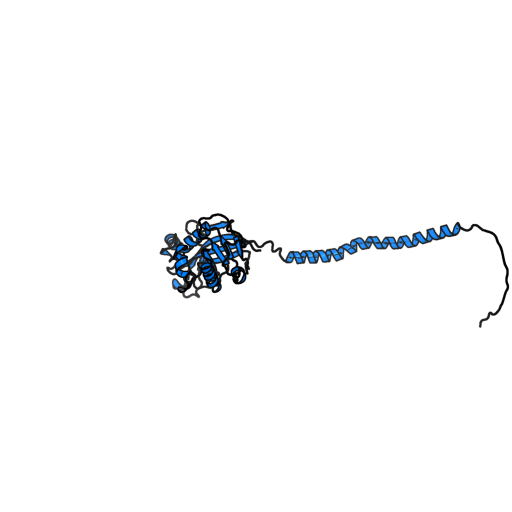 1285 N N . GLN A 1 163 ? 17.591 2.842 -6.045 1.00 85.00 163 GLN A N 1
ATOM 1286 C CA . GLN A 1 163 ? 17.717 3.866 -5.002 1.00 85.00 163 GLN A CA 1
ATOM 1287 C C . GLN A 1 163 ? 16.818 3.623 -3.794 1.00 85.00 163 GLN A C 1
ATOM 1289 O O . GLN A 1 163 ? 17.135 4.058 -2.685 1.00 85.00 163 GLN A O 1
ATOM 1294 N N . ASN A 1 164 ? 15.696 2.945 -4.007 1.00 85.31 164 ASN A N 1
ATOM 1295 C CA . ASN A 1 164 ? 14.740 2.653 -2.955 1.00 85.31 164 ASN A CA 1
ATOM 1296 C C . ASN A 1 164 ? 15.197 1.430 -2.153 1.00 85.31 164 ASN A C 1
ATOM 1298 O O . ASN A 1 164 ? 15.566 0.400 -2.713 1.00 85.31 164 ASN A O 1
ATOM 1302 N N . ARG A 1 165 ? 15.177 1.542 -0.821 1.00 86.31 165 ARG A N 1
ATOM 1303 C CA . ARG A 1 165 ? 15.639 0.493 0.110 1.00 86.31 165 ARG A CA 1
ATOM 1304 C C . ARG A 1 165 ? 14.520 -0.457 0.543 1.00 86.31 165 ARG A C 1
ATOM 1306 O O . ARG A 1 165 ? 14.601 -1.027 1.628 1.00 86.31 165 ARG A O 1
ATOM 1313 N N . PHE A 1 166 ? 13.484 -0.578 -0.273 1.00 89.88 166 PHE A N 1
ATOM 1314 C CA . PHE A 1 166 ? 12.274 -1.341 0.003 1.00 89.88 166 PHE A CA 1
ATOM 1315 C C . PHE A 1 166 ? 11.763 -1.988 -1.290 1.00 89.88 166 PHE A C 1
ATOM 1317 O O . PHE A 1 166 ? 11.973 -1.432 -2.375 1.00 89.88 166 PHE A O 1
ATOM 1324 N N . PRO A 1 167 ? 11.079 -3.140 -1.195 1.00 92.12 167 PRO A N 1
ATOM 1325 C CA . PRO A 1 167 ? 10.479 -3.786 -2.345 1.00 92.12 167 PRO A CA 1
ATOM 1326 C C . PRO A 1 167 ? 9.281 -2.985 -2.857 1.00 92.12 167 PRO A C 1
ATOM 1328 O O . PRO A 1 167 ? 8.551 -2.346 -2.092 1.00 92.12 167 PRO A O 1
ATOM 1331 N N . ILE A 1 168 ? 9.082 -3.049 -4.169 1.00 93.88 168 ILE A N 1
ATOM 1332 C CA . ILE A 1 168 ? 8.028 -2.345 -4.888 1.00 93.88 168 ILE A CA 1
ATOM 1333 C C . ILE A 1 168 ? 7.180 -3.375 -5.624 1.00 93.88 168 ILE A C 1
ATOM 1335 O O . ILE A 1 168 ? 7.688 -4.189 -6.400 1.00 93.88 168 ILE A O 1
ATOM 1339 N N . PHE A 1 169 ? 5.878 -3.315 -5.393 1.00 94.50 169 PHE A N 1
ATOM 1340 C CA . PHE A 1 169 ? 4.886 -4.213 -5.959 1.00 94.50 169 PHE A CA 1
ATOM 1341 C C . PHE A 1 169 ? 3.853 -3.426 -6.758 1.00 94.50 169 PHE A C 1
ATOM 1343 O O . PHE A 1 169 ? 3.619 -2.248 -6.495 1.00 94.50 169 PHE A O 1
ATOM 1350 N N . ALA A 1 170 ? 3.212 -4.088 -7.711 1.00 95.06 170 ALA A N 1
ATOM 1351 C CA . ALA A 1 170 ? 2.090 -3.560 -8.460 1.00 95.06 170 ALA A CA 1
ATOM 1352 C C . ALA A 1 170 ? 0.857 -4.449 -8.290 1.00 95.06 170 ALA A C 1
ATOM 1354 O O . ALA A 1 170 ? 0.947 -5.680 -8.327 1.00 95.06 170 ALA A O 1
ATOM 1355 N N . VAL A 1 171 ? -0.298 -3.802 -8.144 1.00 96.00 171 VAL A N 1
ATOM 1356 C CA . VAL A 1 171 ? -1.618 -4.443 -8.085 1.00 96.00 171 VAL A CA 1
ATOM 1357 C C . VAL A 1 171 ? -2.485 -4.008 -9.270 1.00 96.00 171 VAL A C 1
ATOM 1359 O O . VAL A 1 171 ? -2.235 -2.946 -9.858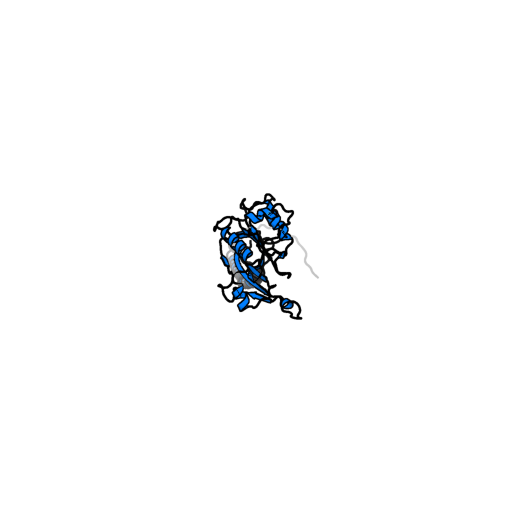 1.00 96.00 171 VAL A O 1
ATOM 1362 N N . PRO A 1 172 ? -3.521 -4.789 -9.635 1.00 95.12 172 PRO A N 1
ATOM 1363 C CA . PRO A 1 172 ? -4.486 -4.376 -10.644 1.00 95.12 172 PRO A CA 1
ATOM 1364 C C . PRO A 1 172 ? -5.129 -3.041 -10.266 1.00 95.12 172 PRO A C 1
ATOM 1366 O O . PRO A 1 172 ? -5.364 -2.759 -9.089 1.00 95.12 172 PRO A O 1
ATOM 1369 N N . GLY A 1 173 ? -5.445 -2.216 -11.263 1.00 93.44 173 GLY A N 1
ATOM 1370 C CA . GLY A 1 173 ? -5.981 -0.878 -11.020 1.00 93.44 173 GLY A CA 1
ATOM 1371 C C . GLY A 1 173 ? -7.299 -0.888 -10.248 1.00 93.44 173 GLY A C 1
ATOM 1372 O O . GLY A 1 173 ? -7.481 -0.074 -9.345 1.00 93.44 173 GLY A O 1
ATOM 1373 N N . SER A 1 174 ? -8.174 -1.865 -10.512 1.00 94.25 174 SER A N 1
ATOM 1374 C CA . SER A 1 174 ? -9.420 -2.036 -9.756 1.00 94.25 174 SER A CA 1
ATOM 1375 C C . SER A 1 174 ? -9.174 -2.309 -8.267 1.00 94.25 174 SER A C 1
ATOM 1377 O O . SER A 1 174 ? -9.863 -1.739 -7.421 1.00 94.25 174 SER A O 1
ATOM 1379 N N . GLU A 1 175 ? -8.174 -3.136 -7.943 1.00 95.06 175 GLU A N 1
ATOM 1380 C CA . GLU A 1 175 ? -7.812 -3.459 -6.558 1.00 95.06 175 GLU A CA 1
ATOM 1381 C C . GLU A 1 175 ? -7.146 -2.272 -5.865 1.00 95.06 175 GLU A C 1
ATOM 1383 O O . GLU A 1 175 ? -7.511 -1.927 -4.745 1.00 95.06 175 GLU A O 1
ATOM 1388 N N . GLY A 1 176 ? -6.237 -1.573 -6.548 1.00 94.06 176 GLY A N 1
ATOM 1389 C CA . GLY A 1 176 ? -5.609 -0.369 -6.009 1.00 94.06 176 GLY A CA 1
ATOM 1390 C C . GLY A 1 176 ? -6.610 0.752 -5.715 1.00 94.06 176 GLY A C 1
ATOM 1391 O O . GLY A 1 176 ? -6.568 1.349 -4.640 1.00 94.06 176 GLY A O 1
ATOM 1392 N N . ILE A 1 177 ? -7.580 0.980 -6.611 1.00 94.44 177 ILE A N 1
ATOM 1393 C CA . ILE A 1 177 ? -8.680 1.936 -6.393 1.00 94.44 177 ILE A CA 1
ATOM 1394 C C . ILE A 1 177 ? -9.540 1.510 -5.196 1.00 94.44 177 ILE A C 1
ATOM 1396 O O . ILE A 1 177 ? -9.916 2.350 -4.375 1.00 94.44 177 ILE A O 1
ATOM 1400 N N . LYS A 1 178 ? -9.847 0.214 -5.062 1.00 93.81 178 LYS A N 1
ATOM 1401 C CA . LYS A 1 178 ? -10.599 -0.326 -3.920 1.00 93.81 178 LYS A CA 1
ATOM 1402 C C . LYS A 1 178 ? -9.837 -0.120 -2.610 1.00 93.81 178 LYS A C 1
ATOM 1404 O O . LYS A 1 178 ? -10.422 0.408 -1.666 1.00 93.81 178 LYS A O 1
ATOM 1409 N N . MET A 1 179 ? -8.548 -0.460 -2.564 1.00 94.19 179 MET A N 1
ATOM 1410 C CA . MET A 1 179 ? -7.682 -0.237 -1.400 1.00 94.19 179 MET A CA 1
ATOM 1411 C C . MET A 1 179 ? -7.636 1.244 -1.021 1.00 94.19 179 MET A C 1
ATOM 1413 O O . MET A 1 179 ? -7.864 1.580 0.138 1.00 94.19 179 MET A O 1
ATOM 1417 N N . MET A 1 180 ? -7.427 2.132 -1.997 1.00 94.44 180 MET A N 1
ATOM 1418 C CA . MET A 1 180 ? -7.385 3.581 -1.783 1.00 94.44 180 MET A CA 1
ATOM 1419 C C . MET A 1 180 ? -8.719 4.125 -1.254 1.00 94.44 180 MET A C 1
ATOM 1421 O O . MET A 1 180 ? -8.757 4.925 -0.320 1.00 94.44 180 MET A O 1
ATOM 1425 N N . ARG A 1 181 ? -9.846 3.649 -1.796 1.00 93.06 181 ARG A N 1
ATOM 1426 C CA . ARG A 1 181 ? -11.176 4.023 -1.306 1.00 93.06 181 ARG A CA 1
ATOM 1427 C C . ARG A 1 181 ? -11.380 3.591 0.142 1.00 93.06 181 ARG A C 1
ATOM 1429 O O . ARG A 1 181 ? -11.863 4.389 0.938 1.00 93.06 181 ARG A O 1
ATOM 1436 N N . GLN A 1 182 ? -11.013 2.363 0.492 1.00 92.06 182 GLN A N 1
ATOM 1437 C CA . GLN A 1 182 ? -11.142 1.869 1.866 1.00 92.06 182 GLN A CA 1
ATOM 1438 C C . GLN A 1 182 ? -10.224 2.637 2.813 1.00 92.06 182 GLN A C 1
ATOM 1440 O O . GLN A 1 182 ? -10.664 3.059 3.878 1.00 92.06 182 GLN A O 1
ATOM 1445 N N . LEU A 1 183 ? -8.995 2.927 2.386 1.00 92.56 183 LEU A N 1
ATOM 1446 C CA . LEU A 1 183 ? -8.075 3.776 3.131 1.00 92.56 183 LEU A CA 1
ATOM 1447 C C . LEU A 1 183 ? -8.692 5.145 3.438 1.00 92.56 183 LEU A C 1
ATOM 1449 O O . LEU A 1 183 ? -8.558 5.628 4.556 1.00 92.56 183 LEU A O 1
ATOM 1453 N N . SER A 1 184 ? -9.435 5.725 2.490 1.00 92.00 184 SER A N 1
ATOM 1454 C CA . SER A 1 184 ? -10.110 7.006 2.709 1.00 92.00 184 SER A CA 1
ATOM 1455 C C . SER A 1 184 ? -11.304 6.963 3.668 1.00 92.00 184 SER A C 1
ATOM 1457 O O . SER A 1 184 ? -11.660 7.981 4.253 1.00 92.00 184 SER A O 1
ATOM 1459 N N . LEU A 1 185 ? -11.932 5.797 3.841 1.00 90.50 185 LEU A N 1
ATOM 1460 C CA . LEU A 1 185 ? -13.038 5.614 4.787 1.00 90.50 185 LEU A CA 1
ATOM 1461 C C . LEU A 1 185 ? -12.528 5.417 6.220 1.00 90.50 185 LEU A C 1
ATOM 1463 O O . LEU A 1 185 ? -13.184 5.830 7.170 1.00 90.50 185 LEU A O 1
ATOM 1467 N N . TYR A 1 186 ? -11.352 4.805 6.370 1.00 88.12 186 TYR A N 1
ATOM 1468 C CA . TYR A 1 186 ? -10.722 4.522 7.661 1.00 88.12 186 TYR A CA 1
ATOM 1469 C C . TYR A 1 186 ? -9.684 5.577 8.091 1.00 88.12 186 TYR A C 1
ATOM 1471 O O . TYR A 1 186 ? -8.962 5.363 9.061 1.00 88.12 186 TYR A O 1
ATOM 1479 N N . SER A 1 187 ? -9.585 6.712 7.397 1.00 86.38 187 SER A N 1
ATOM 1480 C CA . SER A 1 187 ? -8.685 7.820 7.763 1.00 86.38 187 SER A CA 1
ATOM 1481 C C . SER A 1 187 ? -9.250 8.728 8.857 1.00 86.38 187 SER A C 1
ATOM 1483 O O . SER A 1 187 ? -8.493 9.332 9.620 1.00 86.38 187 SER A O 1
ATOM 1485 N N . GLY A 1 188 ? -10.580 8.815 8.940 1.00 79.88 188 GLY A N 1
ATOM 1486 C CA . GLY A 1 188 ? -11.285 9.722 9.834 1.00 79.88 188 GLY A CA 1
ATOM 1487 C C . GLY A 1 188 ? -11.270 9.303 11.306 1.00 79.88 188 GLY A C 1
ATOM 1488 O O . GLY A 1 188 ? -10.568 8.373 11.719 1.00 79.88 188 GLY A O 1
ATOM 1489 N N . ASN A 1 189 ? -12.077 10.018 12.090 1.00 79.75 189 ASN A N 1
ATOM 1490 C CA . ASN A 1 189 ? -12.312 9.737 13.505 1.00 79.75 189 ASN A CA 1
ATOM 1491 C C . ASN A 1 189 ? -13.229 8.516 13.670 1.00 79.75 189 ASN A C 1
ATOM 1493 O O . ASN A 1 189 ? -13.936 8.129 12.736 1.00 79.75 189 ASN A O 1
ATOM 1497 N N . MET A 1 190 ? -13.278 7.948 14.878 1.00 78.56 190 MET A N 1
ATOM 1498 C CA . MET A 1 190 ? -14.101 6.773 15.206 1.00 78.56 190 MET A CA 1
ATOM 1499 C C . MET A 1 190 ? -15.576 6.902 14.783 1.00 78.56 190 MET A C 1
ATOM 1501 O O . MET A 1 190 ? -16.189 5.937 14.343 1.00 78.56 190 MET A O 1
ATOM 1505 N N . SER A 1 191 ? -16.150 8.102 14.863 1.00 77.88 191 SER A N 1
ATOM 1506 C CA . SER A 1 191 ? -17.544 8.355 14.480 1.00 77.88 191 SER A CA 1
ATOM 1507 C C . SER A 1 191 ? -17.785 8.357 12.967 1.00 77.88 191 SER A C 1
ATOM 1509 O O . SER A 1 191 ? -18.926 8.274 12.523 1.00 77.88 191 SER A O 1
ATOM 1511 N N . THR A 1 192 ? -16.728 8.477 12.162 1.00 82.25 192 THR A N 1
ATOM 1512 C CA . THR A 1 192 ? -16.826 8.560 10.697 1.00 82.25 192 THR A CA 1
ATOM 1513 C C . THR A 1 192 ? -16.413 7.278 9.991 1.00 82.25 192 THR A C 1
ATOM 1515 O O . THR A 1 192 ? -16.670 7.139 8.795 1.00 82.25 192 THR A O 1
ATOM 1518 N N . VAL A 1 193 ? -15.757 6.353 10.699 1.00 85.81 193 VAL A N 1
ATOM 1519 C CA . VAL A 1 193 ? -15.333 5.089 10.094 1.00 85.81 193 VAL A CA 1
ATOM 1520 C C . VAL A 1 193 ? -16.530 4.157 9.873 1.00 85.81 193 VAL A C 1
ATOM 1522 O O . VAL A 1 193 ? -17.496 4.189 10.642 1.00 85.81 193 VAL A O 1
ATOM 1525 N N . PRO A 1 194 ? -16.490 3.297 8.840 1.00 84.94 194 PRO A N 1
ATOM 1526 C CA . PRO A 1 194 ? -17.521 2.288 8.640 1.00 84.94 194 PRO A CA 1
ATOM 1527 C C . PRO A 1 194 ? -17.669 1.398 9.876 1.00 84.94 194 PRO A C 1
ATOM 1529 O O . PRO A 1 194 ? -16.666 0.904 10.396 1.00 84.94 194 PRO A O 1
ATOM 1532 N N . TYR A 1 195 ? -18.917 1.176 10.295 1.00 84.19 195 TYR A N 1
ATOM 1533 C CA . TYR A 1 195 ? -19.286 0.432 11.507 1.00 84.19 195 TYR A CA 1
ATOM 1534 C C . TYR A 1 195 ? -18.769 1.052 12.817 1.00 84.19 195 TYR A C 1
ATOM 1536 O O . TYR A 1 195 ? -18.549 0.354 13.807 1.00 84.19 195 TYR A O 1
ATOM 1544 N N . GLY A 1 196 ? -18.535 2.369 12.828 1.00 82.88 196 GLY A N 1
ATOM 1545 C CA . GLY A 1 196 ? -18.048 3.089 14.004 1.00 82.88 196 GLY A CA 1
ATOM 1546 C C . GLY A 1 196 ? -18.953 2.941 15.230 1.00 82.88 196 GLY A C 1
ATOM 1547 O O . GLY A 1 196 ? -18.437 2.856 16.341 1.00 82.88 196 GLY A O 1
ATOM 1548 N N . ASP A 1 197 ? -20.274 2.858 15.049 1.00 84.06 197 ASP A N 1
ATOM 1549 C CA . ASP A 1 197 ? -21.237 2.685 16.146 1.00 84.06 197 ASP A CA 1
ATOM 1550 C C . ASP A 1 197 ? -21.143 1.281 16.763 1.00 84.06 197 ASP A C 1
ATOM 1552 O O . ASP A 1 197 ? -21.096 1.130 17.985 1.00 84.06 197 ASP A O 1
ATOM 1556 N N . GLU A 1 198 ? -21.041 0.239 15.935 1.00 83.56 198 GLU A N 1
ATOM 1557 C CA . GLU A 1 198 ? -20.856 -1.136 16.397 1.00 83.56 198 GLU A CA 1
ATOM 1558 C C . GLU A 1 198 ? -19.491 -1.327 1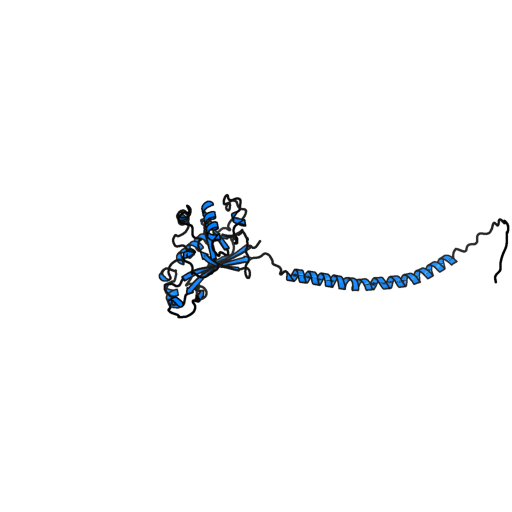7.066 1.00 83.56 198 GLU A C 1
ATOM 1560 O O . GLU A 1 198 ? -19.392 -1.981 18.106 1.00 83.56 198 GLU A O 1
ATOM 1565 N N . ILE A 1 199 ? -18.433 -0.732 16.503 1.00 82.19 199 ILE A N 1
ATOM 1566 C CA . ILE A 1 199 ? -17.094 -0.742 17.105 1.00 82.19 199 ILE A CA 1
ATOM 1567 C C . ILE A 1 199 ? -17.133 -0.041 18.466 1.00 82.19 199 ILE A C 1
ATOM 1569 O O . ILE A 1 199 ? -16.578 -0.573 19.429 1.00 82.19 199 ILE A O 1
ATOM 1573 N N . GLN A 1 200 ? -17.825 1.098 18.569 1.00 84.50 200 GLN A N 1
ATOM 1574 C CA . GLN A 1 200 ? -18.016 1.799 19.836 1.00 84.50 200 GLN A CA 1
ATOM 1575 C C . GLN A 1 200 ? -18.747 0.936 20.864 1.00 84.50 200 GLN A C 1
ATOM 1577 O O . GLN A 1 200 ? -18.284 0.803 21.991 1.00 84.50 200 GLN A O 1
ATOM 1582 N N . GLN A 1 201 ? -19.833 0.272 20.473 1.00 83.25 201 GLN A N 1
ATOM 1583 C CA . GLN A 1 201 ? -20.605 -0.572 21.383 1.00 83.25 201 GLN A CA 1
ATOM 1584 C C . GLN A 1 201 ? -19.823 -1.800 21.882 1.00 83.25 201 GLN A C 1
ATOM 1586 O O . GLN A 1 201 ? -20.018 -2.237 23.017 1.00 83.25 201 GLN A O 1
ATOM 1591 N N . ILE A 1 202 ? -18.970 -2.388 21.037 1.00 81.31 202 ILE A N 1
ATOM 1592 C CA . ILE A 1 202 ? -18.233 -3.619 21.359 1.00 81.31 202 ILE A CA 1
ATOM 1593 C C . ILE A 1 202 ? -16.951 -3.325 22.143 1.00 81.31 202 ILE A C 1
ATOM 1595 O O . ILE A 1 202 ? -16.603 -4.082 23.053 1.00 81.31 202 ILE A O 1
ATOM 1599 N N . TYR A 1 203 ? -16.218 -2.278 21.761 1.00 78.88 203 TYR A N 1
ATOM 1600 C CA . TYR A 1 203 ? -14.869 -2.021 22.267 1.00 78.88 203 TYR A CA 1
ATOM 1601 C C . TYR A 1 203 ? -14.762 -0.814 23.195 1.00 78.88 203 TYR A C 1
ATOM 1603 O O . TYR A 1 203 ? -13.729 -0.700 23.851 1.00 78.88 203 TYR A O 1
ATOM 1611 N N . ASP A 1 204 ? -15.788 0.041 23.249 1.00 81.25 204 ASP A N 1
ATOM 1612 C CA . ASP A 1 204 ? -15.811 1.299 24.007 1.00 81.25 204 ASP A CA 1
ATOM 1613 C C . ASP A 1 204 ? -14.497 2.105 23.867 1.00 81.25 204 ASP A C 1
ATOM 1615 O O . ASP A 1 204 ? -13.822 2.398 24.858 1.00 81.25 204 ASP A O 1
ATOM 1619 N N . PRO A 1 205 ? -14.046 2.374 22.623 1.00 80.25 205 PRO A N 1
ATOM 1620 C CA . PRO A 1 205 ? -12.799 3.076 22.373 1.00 80.25 205 PRO A CA 1
ATOM 1621 C C . PRO A 1 205 ? -12.931 4.564 22.716 1.00 80.25 205 PRO A C 1
ATOM 1623 O O . PRO A 1 205 ? -14.003 5.160 22.608 1.00 80.25 205 PRO A O 1
ATOM 1626 N N . HIS A 1 206 ? -11.813 5.200 23.060 1.00 80.69 206 HIS A N 1
ATOM 1627 C CA . HIS A 1 206 ? -11.784 6.648 23.263 1.00 80.69 206 HIS A CA 1
ATOM 1628 C C . HIS A 1 206 ? -11.921 7.383 21.918 1.00 80.69 206 HIS A C 1
ATOM 1630 O O . HIS A 1 206 ? -11.463 6.897 20.888 1.00 80.69 206 HIS A O 1
ATOM 1636 N N . GLU A 1 207 ? -12.438 8.616 21.909 1.00 76.56 207 GLU A N 1
ATOM 1637 C CA . GLU A 1 207 ? -12.552 9.450 20.692 1.00 76.56 207 GLU A CA 1
ATOM 1638 C C . GLU A 1 207 ? -11.216 9.713 19.965 1.00 76.56 207 GLU A C 1
ATOM 1640 O O . GLU A 1 207 ? -11.210 10.063 18.787 1.00 76.56 207 GLU A O 1
ATOM 1645 N N . ASN A 1 208 ? -10.091 9.534 20.665 1.00 77.56 208 ASN A N 1
ATOM 1646 C CA . ASN A 1 208 ? -8.739 9.736 20.140 1.00 77.56 208 ASN A CA 1
ATOM 1647 C C . ASN A 1 208 ? -8.117 8.426 19.626 1.00 77.56 208 ASN A C 1
ATOM 1649 O O . ASN A 1 208 ? -6.995 8.443 19.121 1.00 77.56 208 ASN A O 1
ATOM 1653 N N . ASP A 1 209 ? -8.821 7.299 19.771 1.00 83.31 209 ASP A N 1
ATOM 1654 C CA . ASP A 1 209 ? -8.375 6.004 19.277 1.00 83.31 209 ASP A CA 1
ATOM 1655 C C . ASP A 1 209 ? -8.387 5.964 17.752 1.00 83.31 209 ASP A C 1
ATOM 1657 O O . ASP A 1 209 ? -9.256 6.522 17.078 1.00 83.31 209 ASP A O 1
ATOM 1661 N N . PHE A 1 210 ? -7.408 5.253 17.199 1.00 85.38 210 PHE A N 1
ATOM 1662 C CA . PHE A 1 210 ? -7.234 5.155 15.759 1.00 85.38 210 PHE A CA 1
ATOM 1663 C C . PHE A 1 210 ? -7.762 3.819 15.252 1.00 85.38 210 PHE A C 1
ATOM 1665 O O . PHE A 1 210 ? -7.388 2.758 15.749 1.00 85.38 210 PHE A O 1
ATOM 1672 N N . VAL A 1 211 ? -8.567 3.860 14.196 1.00 88.38 211 VAL A N 1
ATOM 1673 C CA . VAL A 1 211 ? -8.935 2.675 13.417 1.00 88.38 211 VAL A CA 1
ATOM 1674 C C . VAL A 1 211 ? -8.199 2.768 12.093 1.00 88.38 211 VAL A C 1
ATOM 1676 O O . VAL A 1 211 ? -8.418 3.713 11.340 1.00 88.38 211 VAL A O 1
ATOM 1679 N N . ARG A 1 212 ? -7.274 1.844 11.823 1.00 91.50 212 ARG A N 1
ATOM 1680 C CA . ARG A 1 212 ? -6.401 1.914 10.640 1.00 91.50 212 ARG A CA 1
ATOM 1681 C C . ARG A 1 212 ? -6.283 0.568 9.942 1.00 91.50 212 ARG A C 1
ATOM 1683 O O . ARG A 1 212 ? -6.388 -0.490 10.564 1.00 91.50 212 ARG A O 1
ATOM 1690 N N . ILE A 1 213 ? -6.051 0.626 8.633 1.00 92.38 213 ILE A N 1
ATOM 1691 C CA . ILE A 1 213 ? -5.848 -0.564 7.810 1.00 92.38 213 ILE A CA 1
ATOM 1692 C C . ILE A 1 213 ? -4.424 -1.077 8.021 1.00 92.38 213 ILE A C 1
ATOM 1694 O O . ILE A 1 213 ? -3.441 -0.364 7.823 1.00 92.38 213 ILE A O 1
ATOM 1698 N N . TRP A 1 214 ? -4.328 -2.341 8.397 1.00 93.31 214 TRP A N 1
ATOM 1699 C CA . TRP A 1 214 ? -3.107 -3.117 8.478 1.00 93.31 214 TRP A CA 1
ATOM 1700 C C . TRP A 1 214 ? -3.006 -4.031 7.265 1.00 93.31 214 TRP A C 1
ATOM 1702 O O . TRP A 1 214 ? -3.948 -4.752 6.937 1.00 93.31 214 TRP A O 1
ATOM 1712 N N . THR A 1 215 ? -1.863 -3.988 6.592 1.00 94.75 215 THR A N 1
ATOM 1713 C CA . THR A 1 215 ? -1.590 -4.770 5.387 1.00 94.75 215 THR A CA 1
ATOM 1714 C C . THR A 1 215 ? -0.520 -5.812 5.668 1.00 94.75 215 THR A C 1
ATOM 1716 O O . THR A 1 215 ? 0.489 -5.540 6.320 1.00 94.75 215 THR A O 1
ATOM 1719 N N . GLU A 1 216 ? -0.740 -7.013 5.153 1.00 93.31 216 GLU A N 1
ATOM 1720 C CA . GLU A 1 216 ? 0.196 -8.127 5.171 1.00 93.31 216 GLU A CA 1
ATOM 1721 C C . GLU A 1 216 ? 0.480 -8.544 3.727 1.00 93.31 216 GLU A C 1
ATOM 1723 O O . GLU A 1 216 ? -0.439 -8.813 2.955 1.00 93.31 216 GLU A O 1
ATOM 1728 N N . LEU A 1 217 ? 1.754 -8.588 3.360 1.00 92.12 217 LEU A N 1
ATOM 1729 C CA . LEU A 1 217 ? 2.240 -8.988 2.048 1.00 92.12 217 LEU A CA 1
ATOM 1730 C C . LEU A 1 217 ? 2.983 -10.304 2.211 1.00 92.12 217 LEU A C 1
ATOM 1732 O O . LEU A 1 217 ? 4.030 -10.350 2.857 1.00 92.12 217 LEU A O 1
ATOM 1736 N N . THR A 1 218 ? 2.444 -11.372 1.640 1.00 90.56 218 THR A N 1
ATOM 1737 C CA . THR A 1 218 ? 3.110 -12.672 1.613 1.00 90.56 218 THR A CA 1
ATOM 1738 C 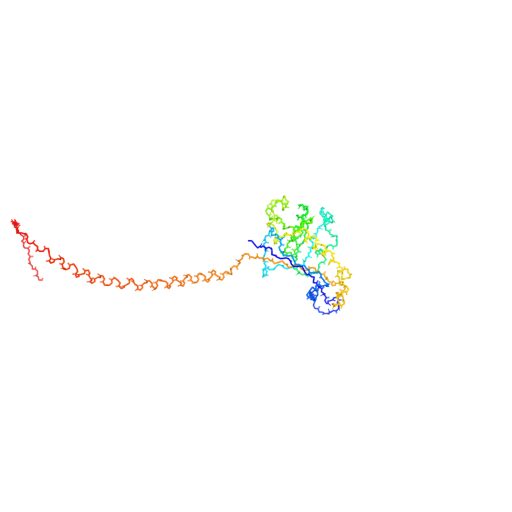C . THR A 1 218 ? 4.003 -12.728 0.388 1.00 90.56 218 THR A C 1
ATOM 1740 O O . THR A 1 218 ? 3.524 -12.659 -0.744 1.00 90.56 218 THR A O 1
ATOM 1743 N N . VAL A 1 219 ? 5.304 -12.847 0.614 1.00 88.06 219 VAL A N 1
ATOM 1744 C CA . VAL A 1 219 ? 6.318 -12.955 -0.427 1.00 88.06 219 VAL A CA 1
ATOM 1745 C C . VAL A 1 219 ? 6.798 -14.399 -0.466 1.00 88.06 219 VAL A C 1
ATOM 1747 O O . VAL A 1 219 ? 7.272 -14.941 0.531 1.00 88.06 219 VAL A O 1
ATOM 1750 N N . LYS A 1 220 ? 6.671 -15.035 -1.628 1.00 81.00 220 LYS A N 1
ATOM 1751 C CA . LYS A 1 220 ? 7.287 -16.331 -1.893 1.00 81.00 220 LYS A CA 1
ATOM 1752 C C . LYS A 1 220 ? 8.747 -16.102 -2.244 1.00 81.00 220 LYS A C 1
ATOM 1754 O O . LYS A 1 220 ? 9.059 -15.571 -3.312 1.00 81.00 220 LYS A O 1
ATOM 1759 N N . ASP A 1 221 ? 9.634 -16.523 -1.356 1.00 68.94 221 ASP A N 1
ATOM 1760 C CA . ASP A 1 221 ? 11.020 -16.748 -1.730 1.00 68.94 221 ASP A CA 1
ATOM 1761 C C . ASP A 1 221 ? 11.109 -18.053 -2.521 1.00 68.94 221 ASP A C 1
ATOM 1763 O O . ASP A 1 221 ? 10.583 -19.089 -2.111 1.00 68.94 221 ASP A O 1
ATOM 1767 N N . HIS A 1 222 ? 11.760 -17.998 -3.683 1.00 54.50 222 HIS A N 1
ATOM 1768 C CA . HIS A 1 222 ? 12.161 -19.205 -4.394 1.00 54.50 222 HIS A CA 1
ATOM 1769 C C . HIS A 1 222 ? 13.142 -19.957 -3.498 1.00 54.50 222 HIS A C 1
ATOM 1771 O O . HIS A 1 222 ? 14.273 -19.504 -3.338 1.00 54.50 222 HIS A O 1
ATOM 1777 N N . ASP A 1 223 ? 12.675 -21.056 -2.908 1.00 49.81 223 ASP A N 1
ATOM 1778 C CA . ASP A 1 223 ? 13.456 -22.106 -2.265 1.00 49.81 223 ASP A CA 1
ATOM 1779 C C . ASP A 1 223 ? 14.761 -21.608 -1.636 1.00 49.81 223 ASP A C 1
ATOM 1781 O O . ASP A 1 223 ? 15.864 -21.912 -2.099 1.00 49.81 223 ASP A O 1
ATOM 1785 N N . SER A 1 224 ? 14.659 -20.897 -0.511 1.00 50.03 224 SER A N 1
ATOM 1786 C CA . SER A 1 224 ? 15.748 -20.922 0.459 1.00 50.03 224 SER A CA 1
ATOM 1787 C C . SER A 1 224 ? 15.775 -22.328 1.053 1.00 50.03 224 SER A C 1
ATOM 1789 O O . SER A 1 224 ? 15.342 -22.549 2.183 1.00 50.03 224 SER A O 1
ATOM 1791 N N . VAL A 1 225 ? 16.226 -23.308 0.264 1.00 59.38 225 VAL A N 1
ATOM 1792 C CA . VAL A 1 225 ? 16.633 -24.614 0.766 1.00 59.38 225 VAL A CA 1
ATOM 1793 C C . VAL A 1 225 ? 17.589 -24.276 1.904 1.00 59.38 225 VAL A C 1
ATOM 1795 O O . VAL A 1 225 ? 18.619 -23.651 1.632 1.00 59.38 225 VAL A O 1
ATOM 1798 N N . PRO A 1 226 ? 17.231 -24.545 3.177 1.00 60.38 226 PRO A N 1
ATOM 1799 C CA . PRO A 1 226 ? 18.020 -24.054 4.293 1.00 60.38 226 PRO A CA 1
ATOM 1800 C C . PRO A 1 226 ? 19.474 -24.444 4.063 1.00 60.38 226 PRO A C 1
ATOM 1802 O O . PRO A 1 226 ? 19.731 -25.592 3.696 1.00 60.38 226 PRO A O 1
ATOM 1805 N N . ALA A 1 227 ? 20.421 -23.521 4.271 1.00 63.00 227 ALA A N 1
ATOM 1806 C CA . ALA A 1 227 ? 21.854 -23.773 4.055 1.00 63.00 227 ALA A CA 1
ATOM 1807 C C . ALA A 1 227 ? 22.342 -25.067 4.747 1.00 63.00 227 ALA A C 1
ATOM 1809 O O . ALA A 1 227 ? 23.357 -25.649 4.372 1.00 63.00 227 ALA A O 1
ATOM 1810 N N . MET A 1 228 ? 21.576 -25.549 5.727 1.00 72.38 228 MET A N 1
ATOM 1811 C CA . MET A 1 228 ? 21.658 -26.863 6.351 1.00 72.38 228 MET A CA 1
ATOM 1812 C C . MET A 1 228 ? 21.748 -28.044 5.366 1.00 72.38 228 MET A C 1
ATOM 1814 O O . MET A 1 228 ? 22.517 -28.965 5.622 1.00 72.38 228 MET A O 1
ATOM 1818 N N . TRP A 1 229 ? 21.052 -28.036 4.225 1.00 77.12 229 TRP A N 1
ATOM 1819 C CA . TRP A 1 229 ? 21.164 -29.115 3.232 1.00 77.12 229 TRP A CA 1
ATOM 1820 C C . TRP A 1 229 ? 22.533 -29.146 2.555 1.00 77.12 229 TRP A C 1
ATOM 1822 O O . TRP A 1 229 ? 23.073 -30.225 2.323 1.00 77.12 229 TRP A O 1
ATOM 1832 N N . THR A 1 230 ? 23.139 -27.982 2.314 1.00 77.25 230 THR A N 1
ATOM 1833 C CA . THR A 1 230 ? 24.515 -27.887 1.810 1.00 77.25 230 THR A CA 1
ATOM 1834 C C . THR A 1 230 ? 25.499 -28.498 2.808 1.00 77.25 230 THR A C 1
ATOM 1836 O O . THR A 1 230 ? 26.394 -29.248 2.414 1.00 77.25 230 THR A O 1
ATOM 1839 N N . TRP A 1 231 ? 25.297 -28.262 4.110 1.00 83.88 231 TRP A N 1
ATOM 1840 C CA . TRP A 1 231 ? 26.070 -28.918 5.169 1.00 83.88 231 TRP A CA 1
ATOM 1841 C C . TRP A 1 231 ? 25.859 -30.436 5.181 1.00 83.88 231 TRP A C 1
ATOM 1843 O O . TRP A 1 231 ? 26.837 -31.180 5.215 1.00 83.88 231 TRP A O 1
ATOM 1853 N N . ILE A 1 232 ? 24.612 -30.910 5.084 1.00 87.31 232 ILE A N 1
ATOM 1854 C CA . ILE A 1 232 ? 24.289 -32.346 5.050 1.00 87.31 232 ILE A CA 1
ATOM 1855 C C . ILE A 1 232 ? 24.952 -33.026 3.846 1.00 87.31 232 ILE A C 1
ATOM 1857 O O . ILE A 1 232 ? 25.624 -34.039 4.022 1.00 87.31 232 ILE A O 1
ATOM 1861 N N . LEU A 1 233 ? 24.828 -32.466 2.639 1.00 86.75 233 LEU A N 1
ATOM 1862 C CA . LEU A 1 233 ? 25.436 -33.033 1.430 1.00 86.75 233 LEU A CA 1
ATOM 1863 C C . LEU A 1 233 ? 26.966 -33.041 1.498 1.00 86.75 233 LEU A C 1
ATOM 1865 O O . LEU A 1 233 ? 27.589 -34.009 1.065 1.00 86.75 233 LEU A O 1
ATOM 1869 N N . THR A 1 234 ? 27.573 -32.011 2.092 1.00 87.69 234 THR A N 1
ATOM 1870 C CA . THR A 1 234 ? 29.028 -31.953 2.289 1.00 87.69 234 THR A CA 1
ATOM 1871 C C . THR A 1 234 ? 29.495 -33.036 3.261 1.00 87.69 234 THR A C 1
ATOM 1873 O O . THR A 1 234 ? 30.421 -33.786 2.953 1.00 87.69 234 THR A O 1
ATOM 1876 N N . VAL A 1 235 ? 28.831 -33.176 4.413 1.00 91.88 235 VAL A N 1
ATOM 1877 C CA . VAL A 1 235 ? 29.172 -34.194 5.419 1.00 91.88 235 VAL A CA 1
ATOM 1878 C C . VAL A 1 235 ? 28.963 -35.602 4.862 1.00 91.88 235 VAL A C 1
ATOM 1880 O O . VAL A 1 235 ? 29.854 -36.441 4.977 1.00 91.88 235 VAL A O 1
ATOM 1883 N N . VAL A 1 236 ? 27.830 -35.860 4.203 1.00 91.50 236 VAL A N 1
ATOM 1884 C CA . VAL A 1 236 ? 27.547 -37.153 3.559 1.00 91.50 236 VAL A CA 1
ATOM 1885 C C . VAL A 1 236 ? 28.576 -37.454 2.469 1.00 91.50 236 VAL A C 1
ATOM 1887 O O . VAL A 1 236 ? 29.075 -38.575 2.406 1.00 91.50 236 VAL A O 1
ATOM 1890 N N . GLY A 1 237 ? 28.953 -36.463 1.657 1.00 87.62 237 GLY A N 1
ATOM 1891 C CA . GLY A 1 237 ? 29.985 -36.607 0.632 1.00 87.62 237 GLY A CA 1
ATOM 1892 C C . GLY A 1 237 ? 31.340 -37.021 1.210 1.00 87.62 237 GLY A C 1
ATOM 1893 O O . GLY A 1 237 ? 31.949 -37.972 0.722 1.00 87.62 237 GLY A O 1
ATOM 1894 N N . VAL A 1 238 ? 31.783 -36.375 2.294 1.00 90.38 238 VAL A N 1
ATOM 1895 C CA . VAL A 1 238 ? 33.034 -36.728 2.989 1.00 90.38 238 VAL A CA 1
ATOM 1896 C C . VAL A 1 238 ? 32.954 -38.126 3.608 1.00 90.38 238 VAL A C 1
ATOM 1898 O O . VAL A 1 238 ? 33.882 -38.919 3.461 1.00 90.38 238 VAL A O 1
ATOM 1901 N N . VAL A 1 239 ? 31.840 -38.469 4.258 1.00 89.06 239 VAL A N 1
ATOM 1902 C CA . VAL A 1 239 ? 31.640 -39.793 4.869 1.00 89.06 239 VAL A CA 1
ATOM 1903 C C . VAL A 1 239 ? 31.663 -40.898 3.811 1.00 89.06 239 VAL A C 1
ATOM 1905 O O . VAL A 1 239 ? 32.349 -41.906 3.986 1.00 89.06 239 VAL A O 1
ATOM 1908 N N . LEU A 1 240 ? 30.979 -40.703 2.681 1.00 85.00 240 LEU A N 1
ATOM 1909 C CA . LEU A 1 240 ? 31.012 -41.646 1.564 1.00 85.00 240 LEU A CA 1
ATOM 1910 C C . LEU A 1 240 ? 32.418 -41.761 0.972 1.00 85.00 240 LEU A C 1
ATOM 1912 O O . LEU A 1 240 ? 32.866 -42.871 0.704 1.00 85.00 240 LEU A O 1
ATOM 1916 N N . PHE A 1 241 ? 33.151 -40.656 0.834 1.00 82.44 241 PHE A N 1
ATOM 1917 C CA . PHE A 1 241 ? 34.528 -40.680 0.341 1.00 82.44 241 PHE A CA 1
ATOM 1918 C C . PHE A 1 241 ? 35.483 -41.467 1.252 1.00 82.44 241 PHE A C 1
ATOM 1920 O O . PHE A 1 241 ? 36.423 -42.076 0.757 1.00 82.44 241 PHE A O 1
ATOM 1927 N N . ILE A 1 242 ? 35.237 -41.508 2.564 1.00 80.75 242 ILE A N 1
ATOM 1928 C CA . ILE A 1 242 ? 36.044 -42.289 3.517 1.00 80.75 242 ILE A CA 1
ATOM 1929 C C . ILE A 1 242 ? 35.640 -43.774 3.515 1.00 80.75 242 ILE A C 1
ATOM 1931 O O . ILE A 1 242 ? 36.496 -44.653 3.611 1.00 80.75 242 ILE A O 1
ATOM 1935 N N . ILE A 1 243 ? 34.343 -44.077 3.393 1.00 78.94 243 ILE A N 1
ATOM 1936 C CA . ILE A 1 243 ? 33.817 -45.448 3.524 1.00 78.94 243 ILE A CA 1
ATOM 1937 C C . ILE A 1 243 ? 33.869 -46.229 2.199 1.00 78.94 243 ILE A C 1
ATOM 1939 O O . ILE A 1 243 ? 34.086 -47.439 2.195 1.00 78.94 243 ILE A O 1
ATOM 1943 N N . LEU A 1 244 ? 33.703 -45.578 1.048 1.00 66.56 244 LEU A N 1
ATOM 1944 C CA . LEU A 1 244 ? 33.761 -46.243 -0.258 1.00 66.56 244 LEU A CA 1
ATOM 1945 C C . LEU A 1 244 ? 35.125 -46.897 -0.580 1.00 66.56 244 LEU A C 1
ATOM 1947 O O . LEU A 1 244 ? 35.121 -48.032 -1.070 1.00 66.56 244 LEU A O 1
ATOM 1951 N N . PRO A 1 245 ? 36.294 -46.284 -0.293 1.00 66.62 245 PRO A N 1
ATOM 1952 C CA . PRO A 1 245 ? 37.579 -46.916 -0.582 1.00 66.62 245 PRO A CA 1
ATOM 1953 C C . PRO A 1 245 ? 37.887 -48.119 0.321 1.00 66.62 245 PRO A C 1
ATOM 1955 O O . PRO A 1 245 ? 38.637 -48.999 -0.099 1.00 66.62 245 PRO A O 1
ATOM 1958 N N . THR A 1 246 ? 37.279 -48.243 1.508 1.00 60.97 246 THR A N 1
ATOM 1959 C CA . THR A 1 246 ? 37.489 -49.430 2.361 1.00 60.97 246 THR A CA 1
ATOM 1960 C C . THR A 1 246 ? 36.744 -50.661 1.844 1.00 60.97 246 THR A C 1
ATOM 1962 O O . THR A 1 246 ? 37.207 -51.781 2.055 1.00 60.97 246 THR A O 1
ATOM 1965 N N . ARG A 1 247 ? 35.656 -50.487 1.078 1.00 57.56 247 ARG A N 1
ATOM 1966 C CA . ARG A 1 247 ? 34.912 -51.613 0.488 1.00 57.56 247 ARG A CA 1
ATOM 1967 C C . ARG A 1 247 ? 35.536 -52.156 -0.803 1.00 57.56 247 ARG A C 1
ATOM 1969 O O . ARG A 1 247 ? 35.438 -53.353 -1.052 1.00 57.56 247 ARG A O 1
ATOM 1976 N N . ASN A 1 248 ? 36.236 -51.323 -1.576 1.00 54.12 248 ASN A N 1
ATOM 1977 C CA . ASN A 1 248 ? 36.936 -51.765 -2.793 1.00 54.12 248 ASN A CA 1
ATOM 1978 C C . ASN A 1 248 ? 38.433 -52.074 -2.582 1.00 54.12 248 ASN A C 1
ATOM 1980 O O . ASN A 1 248 ? 39.051 -52.691 -3.446 1.00 54.12 248 ASN A O 1
ATOM 1984 N N . GLY A 1 249 ? 39.017 -51.720 -1.430 1.00 50.75 249 GLY A N 1
ATOM 1985 C CA . GLY A 1 249 ? 40.398 -52.078 -1.069 1.00 50.75 249 GLY A CA 1
ATOM 1986 C C . GLY A 1 249 ? 40.591 -53.532 -0.611 1.00 50.75 249 GLY A C 1
ATOM 1987 O O . GLY A 1 249 ? 41.713 -54.033 -0.636 1.00 50.75 249 GLY A O 1
ATOM 1988 N N . GLY A 1 250 ? 39.512 -54.234 -0.245 1.00 50.59 250 GLY A N 1
ATOM 1989 C CA . GLY A 1 250 ? 39.555 -55.633 0.206 1.00 50.59 250 GLY A CA 1
ATOM 1990 C C . GLY A 1 250 ? 39.660 -56.684 -0.908 1.00 50.59 250 GLY A C 1
ATOM 1991 O O . GLY A 1 250 ? 39.971 -57.829 -0.619 1.00 50.59 250 GLY A O 1
ATOM 1992 N N . HIS A 1 251 ? 39.450 -56.319 -2.179 1.00 52.16 251 HIS A N 1
ATOM 1993 C CA . HIS A 1 251 ? 39.540 -57.262 -3.311 1.00 52.16 251 HIS A CA 1
ATOM 1994 C C . HIS A 1 251 ? 40.802 -57.101 -4.173 1.00 52.16 251 HIS A C 1
ATOM 1996 O O . HIS A 1 251 ? 41.015 -57.880 -5.103 1.00 52.16 251 HIS A O 1
ATOM 2002 N N . ALA A 1 252 ? 41.655 -56.115 -3.880 1.00 48.75 252 ALA A N 1
ATOM 2003 C CA . ALA A 1 252 ? 42.885 -55.889 -4.640 1.00 48.75 252 ALA A CA 1
ATOM 2004 C C . ALA A 1 252 ? 44.139 -56.498 -3.986 1.00 48.75 252 ALA A C 1
ATOM 2006 O O . ALA A 1 252 ? 45.131 -56.707 -4.682 1.00 48.75 252 ALA A O 1
ATOM 2007 N N . LEU A 1 253 ? 44.111 -56.816 -2.685 1.00 50.47 253 LEU A N 1
ATOM 2008 C CA . LEU A 1 253 ? 45.299 -57.306 -1.970 1.00 50.47 253 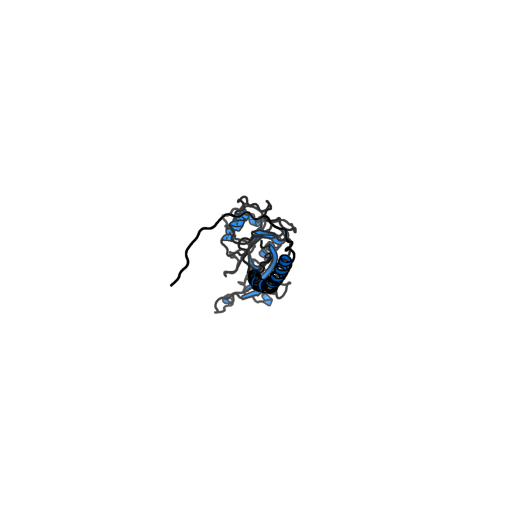LEU A CA 1
ATOM 2009 C C . LEU A 1 253 ? 45.446 -58.837 -1.950 1.00 50.47 253 LEU A C 1
ATOM 2011 O O . LEU A 1 253 ? 46.576 -59.316 -1.885 1.00 50.47 253 LEU A O 1
ATOM 2015 N N . ASP A 1 254 ? 44.373 -59.605 -2.156 1.00 50.66 254 ASP A N 1
ATOM 2016 C CA . ASP A 1 254 ? 44.479 -61.073 -2.239 1.00 50.66 254 ASP A CA 1
ATOM 2017 C C . ASP A 1 254 ? 44.988 -61.567 -3.605 1.00 50.66 254 ASP A C 1
ATOM 2019 O O . ASP A 1 254 ? 45.657 -62.596 -3.692 1.00 50.66 254 ASP A O 1
ATOM 2023 N N . ASN A 1 255 ? 44.782 -60.797 -4.678 1.00 50.22 255 ASN A N 1
ATOM 2024 C CA . ASN A 1 255 ? 45.163 -61.205 -6.038 1.00 50.22 255 ASN A CA 1
ATOM 2025 C C . ASN A 1 255 ? 46.653 -60.989 -6.370 1.00 50.22 255 ASN A C 1
ATOM 2027 O O . ASN A 1 255 ? 47.144 -61.496 -7.383 1.00 50.22 255 ASN A O 1
ATOM 2031 N N . ALA A 1 256 ? 47.392 -60.240 -5.544 1.00 49.75 256 ALA A N 1
ATOM 2032 C CA . ALA A 1 256 ? 48.824 -60.007 -5.743 1.00 49.75 256 ALA A CA 1
ATOM 2033 C C . ALA A 1 256 ? 49.698 -61.105 -5.107 1.00 49.75 256 ALA A C 1
ATOM 2035 O O . ALA A 1 256 ? 50.792 -61.384 -5.605 1.00 49.75 256 ALA A O 1
ATOM 2036 N N . ALA A 1 257 ? 49.217 -61.756 -4.043 1.00 51.12 257 ALA A N 1
ATOM 2037 C CA . ALA A 1 257 ? 49.954 -62.820 -3.365 1.00 51.12 257 ALA A CA 1
ATOM 2038 C C . ALA A 1 257 ? 49.871 -64.154 -4.126 1.00 51.12 257 ALA A C 1
ATOM 2040 O O . ALA A 1 257 ? 50.888 -64.821 -4.302 1.00 51.12 257 ALA A O 1
ATOM 2041 N N . THR A 1 258 ? 48.708 -64.518 -4.677 1.00 50.59 258 THR A N 1
ATOM 2042 C CA . THR A 1 258 ? 48.537 -65.779 -5.430 1.00 50.59 258 THR A CA 1
ATOM 2043 C C . THR A 1 258 ? 49.255 -65.773 -6.783 1.00 50.59 258 THR A C 1
ATOM 2045 O O . THR A 1 258 ? 49.762 -66.808 -7.214 1.00 50.59 258 THR A O 1
ATOM 2048 N N . LYS A 1 259 ? 49.393 -64.609 -7.438 1.00 46.53 259 LYS A N 1
ATOM 2049 C CA . LYS A 1 259 ? 50.114 -64.502 -8.722 1.00 46.53 259 LYS A CA 1
ATOM 2050 C C . LYS A 1 259 ? 51.623 -64.729 -8.607 1.00 46.53 259 LYS A C 1
ATOM 2052 O O . LYS A 1 259 ? 52.225 -65.198 -9.567 1.00 46.53 259 LYS A O 1
ATOM 2057 N N . LYS A 1 260 ? 52.246 -64.446 -7.457 1.00 45.34 260 LYS A N 1
ATOM 2058 C CA . LYS A 1 260 ? 53.696 -64.657 -7.291 1.00 45.34 260 LYS A CA 1
ATOM 2059 C C . LYS A 1 260 ? 54.083 -66.131 -7.158 1.00 45.34 260 LYS A C 1
ATOM 2061 O O . LYS A 1 260 ? 55.175 -66.492 -7.582 1.00 45.34 260 LYS A O 1
ATOM 2066 N N . TYR A 1 261 ? 53.196 -66.981 -6.640 1.00 47.66 261 TYR A N 1
ATOM 2067 C CA . TYR A 1 261 ? 53.483 -68.412 -6.502 1.00 47.66 261 TYR A CA 1
ATOM 2068 C C . TYR A 1 261 ? 53.148 -69.223 -7.763 1.00 47.66 261 TYR A C 1
ATOM 2070 O O . TYR A 1 261 ? 53.841 -70.195 -8.039 1.00 47.66 261 TYR A O 1
ATOM 2078 N N . ALA A 1 262 ? 52.173 -68.793 -8.575 1.00 53.09 262 ALA A N 1
ATOM 2079 C CA . ALA A 1 262 ? 51.813 -69.485 -9.819 1.00 53.09 262 ALA A CA 1
ATOM 2080 C C . ALA A 1 262 ? 52.806 -69.245 -10.980 1.00 53.09 262 ALA A C 1
ATOM 2082 O O . ALA A 1 262 ? 53.030 -70.137 -11.793 1.00 53.09 262 ALA A O 1
ATOM 2083 N N . ILE A 1 263 ? 53.456 -68.073 -11.039 1.00 54.25 263 ILE A N 1
ATOM 2084 C CA . ILE A 1 263 ? 54.420 -67.740 -12.111 1.00 54.25 263 ILE A CA 1
ATOM 2085 C C . ILE A 1 263 ? 55.757 -68.491 -11.943 1.00 54.25 263 ILE A C 1
ATOM 2087 O O . ILE A 1 263 ? 56.445 -68.754 -12.928 1.00 54.25 263 ILE A O 1
ATOM 2091 N N . SER A 1 264 ? 56.120 -68.892 -10.718 1.00 52.94 264 SER A N 1
ATOM 2092 C CA . SER A 1 264 ? 57.377 -69.614 -10.454 1.00 52.94 264 SER A CA 1
ATOM 2093 C C . SER A 1 264 ? 57.345 -71.061 -10.967 1.00 52.94 264 SER A C 1
ATOM 2095 O O . SER A 1 264 ? 58.326 -71.558 -11.518 1.00 52.94 264 SER A O 1
ATOM 2097 N N . THR A 1 265 ? 56.198 -71.735 -10.861 1.00 52.81 265 THR A N 1
ATOM 2098 C CA . THR A 1 265 ? 56.035 -73.123 -11.322 1.00 52.81 265 THR A CA 1
ATOM 2099 C C . THR A 1 265 ? 55.908 -73.251 -12.840 1.00 52.81 265 THR A C 1
ATOM 2101 O O . THR A 1 265 ? 56.285 -74.280 -13.387 1.00 52.81 265 THR A O 1
ATOM 2104 N N . GLU A 1 266 ? 55.454 -72.209 -13.541 1.00 51.06 266 GLU A N 1
ATOM 2105 C CA . GLU A 1 266 ? 55.298 -72.236 -15.006 1.00 51.06 266 GLU A CA 1
ATOM 2106 C C . GLU A 1 266 ? 56.603 -71.888 -15.759 1.00 51.06 266 GLU A C 1
ATOM 2108 O O . GLU A 1 266 ? 56.797 -72.299 -16.903 1.00 51.06 266 GLU A O 1
ATOM 2113 N N . TYR A 1 267 ? 57.549 -71.198 -15.106 1.00 48.78 267 TYR A N 1
ATOM 2114 C CA . TYR A 1 267 ? 58.884 -70.926 -15.663 1.00 48.78 267 TYR A CA 1
ATOM 2115 C C . TYR A 1 267 ? 59.856 -72.111 -15.527 1.00 48.78 267 TYR A C 1
ATOM 2117 O O . TYR A 1 267 ? 60.747 -72.273 -16.362 1.00 48.78 267 TYR A O 1
ATOM 2125 N N . ALA A 1 268 ? 59.679 -72.960 -14.510 1.00 52.12 268 ALA A N 1
ATOM 2126 C CA . ALA A 1 268 ? 60.516 -74.144 -14.307 1.00 52.12 268 ALA A CA 1
ATOM 2127 C C . ALA A 1 268 ? 60.230 -75.259 -15.333 1.00 52.12 268 ALA A C 1
ATOM 2129 O O . ALA A 1 268 ? 61.152 -75.965 -15.734 1.00 52.12 268 ALA A O 1
ATOM 2130 N N . ASP A 1 269 ? 58.988 -75.375 -15.814 1.00 51.69 269 ASP A N 1
ATOM 2131 C CA . ASP A 1 269 ? 58.582 -76.443 -16.742 1.00 51.69 269 ASP A CA 1
ATOM 2132 C C . ASP A 1 269 ? 58.952 -76.131 -18.211 1.00 51.69 269 ASP A C 1
ATOM 2134 O O . ASP A 1 269 ? 59.261 -77.024 -18.999 1.00 51.69 269 ASP A O 1
ATOM 2138 N N . ARG A 1 270 ? 59.047 -74.843 -18.590 1.00 53.00 270 ARG A N 1
ATOM 2139 C CA . ARG A 1 270 ? 59.546 -74.440 -19.925 1.00 53.00 270 ARG A CA 1
ATOM 2140 C C . ARG A 1 270 ? 61.059 -74.570 -20.086 1.00 53.00 270 ARG A C 1
ATOM 2142 O O . ARG A 1 270 ? 61.521 -74.762 -21.205 1.00 53.00 270 ARG A O 1
ATOM 2149 N N . SER A 1 271 ? 61.831 -74.503 -18.999 1.00 51.19 271 SER A N 1
ATOM 2150 C CA . SER A 1 271 ? 63.293 -74.664 -19.052 1.00 51.19 271 SER A CA 1
ATOM 2151 C C . SER A 1 271 ? 63.740 -76.123 -19.215 1.00 51.19 271 SER A C 1
ATOM 2153 O O . SER A 1 271 ? 64.898 -76.361 -19.551 1.00 51.19 271 SER A O 1
ATOM 2155 N N . ALA A 1 272 ? 62.856 -77.097 -18.979 1.00 53.28 272 ALA A N 1
ATOM 2156 C CA . ALA A 1 272 ? 63.171 -78.521 -19.092 1.00 53.28 272 ALA A CA 1
ATOM 2157 C C . ALA A 1 272 ? 62.951 -79.091 -20.507 1.00 53.28 272 ALA A C 1
ATOM 2159 O O . ALA A 1 272 ? 63.428 -80.186 -20.798 1.00 53.28 272 ALA A O 1
ATOM 2160 N N . ASN A 1 273 ? 62.265 -78.359 -21.396 1.00 54.38 273 ASN A N 1
ATOM 2161 C CA . ASN A 1 273 ? 61.859 -78.859 -22.715 1.00 54.38 273 ASN A CA 1
ATOM 2162 C C . ASN A 1 273 ? 62.654 -78.271 -23.900 1.00 54.38 273 ASN A C 1
ATOM 2164 O O . ASN A 1 273 ? 62.355 -78.596 -25.046 1.00 54.38 273 ASN A O 1
ATOM 2168 N N . ASP A 1 274 ? 63.671 -77.442 -23.635 1.00 49.09 274 ASP A N 1
ATOM 2169 C CA . ASP A 1 274 ? 64.547 -76.844 -24.664 1.00 49.09 274 ASP A CA 1
ATOM 2170 C C . ASP A 1 274 ? 65.967 -77.449 -24.674 1.00 49.09 274 ASP A C 1
ATOM 2172 O O . ASP A 1 274 ? 66.884 -76.965 -25.331 1.00 49.09 274 ASP A O 1
ATOM 2176 N N . ILE A 1 275 ? 66.164 -78.571 -23.970 1.00 52.22 275 ILE A N 1
ATOM 2177 C CA . ILE A 1 275 ? 67.377 -79.385 -24.100 1.00 52.22 275 ILE A CA 1
ATOM 2178 C C . ILE A 1 275 ? 67.202 -80.297 -25.321 1.00 52.22 275 ILE A C 1
ATOM 2180 O O . ILE A 1 275 ? 66.907 -81.488 -25.204 1.00 52.22 275 ILE A O 1
ATOM 2184 N N . ARG A 1 276 ? 67.404 -79.740 -26.520 1.00 45.88 276 ARG A N 1
ATOM 2185 C CA . ARG A 1 276 ? 67.809 -80.525 -27.691 1.00 45.88 276 ARG A CA 1
ATOM 2186 C C . ARG A 1 276 ? 69.221 -80.138 -28.099 1.00 45.88 276 ARG A C 1
ATOM 2188 O O . ARG A 1 276 ? 69.515 -79.027 -28.513 1.00 45.88 276 ARG A O 1
ATOM 2195 N N . ILE A 1 277 ? 70.076 -81.126 -27.890 1.00 45.72 277 ILE A N 1
ATOM 2196 C CA . ILE A 1 277 ? 71.501 -81.182 -28.159 1.00 45.72 277 ILE A CA 1
ATOM 2197 C C . ILE A 1 277 ? 71.744 -80.965 -29.652 1.00 45.72 277 ILE A C 1
ATOM 2199 O O . ILE A 1 277 ? 71.442 -81.862 -30.436 1.00 45.72 277 ILE A O 1
ATOM 2203 N N . ASP A 1 278 ? 72.371 -79.846 -30.007 1.00 45.53 278 ASP A N 1
ATOM 2204 C CA . ASP A 1 278 ? 73.147 -79.744 -31.238 1.00 45.53 278 ASP A CA 1
ATOM 2205 C C . ASP A 1 278 ? 74.641 -79.747 -30.911 1.00 45.53 278 ASP A C 1
ATOM 2207 O O . ASP A 1 278 ? 75.148 -79.099 -29.993 1.00 45.53 278 ASP A O 1
ATOM 2211 N N . ARG A 1 279 ? 75.321 -80.627 -31.634 1.00 41.31 279 ARG A N 1
ATOM 2212 C CA . ARG A 1 279 ? 76.677 -81.110 -31.425 1.00 41.31 279 ARG A CA 1
ATOM 2213 C C . ARG A 1 279 ? 77.673 -80.196 -32.148 1.00 41.31 279 ARG A C 1
ATOM 2215 O O . ARG A 1 279 ? 77.633 -80.130 -33.364 1.00 41.31 279 ARG A O 1
ATOM 2222 N N . VAL A 1 280 ? 78.600 -79.640 -31.361 1.00 38.12 280 VAL A N 1
ATOM 2223 C CA . VAL A 1 280 ? 80.052 -79.462 -31.608 1.00 38.12 280 VAL A CA 1
ATOM 2224 C C . VAL A 1 280 ? 80.488 -78.726 -32.882 1.00 38.12 280 VAL A C 1
ATOM 2226 O O . VAL A 1 280 ? 80.407 -79.282 -33.967 1.00 38.12 280 VAL A O 1
ATOM 2229 N N . GLU A 1 281 ? 81.209 -77.617 -32.693 1.00 38.09 281 GLU A N 1
ATOM 2230 C CA . GLU A 1 281 ? 82.580 -77.503 -33.213 1.00 38.09 281 GLU A CA 1
ATOM 2231 C C . GLU A 1 281 ? 83.438 -76.678 -32.240 1.00 38.09 281 GLU A C 1
ATOM 2233 O O . GLU A 1 281 ? 83.025 -75.631 -31.746 1.00 38.09 281 GLU A O 1
ATOM 2238 N N . ILE A 1 282 ? 84.585 -77.246 -31.865 1.00 42.59 282 ILE A N 1
ATOM 2239 C CA . ILE A 1 282 ? 85.547 -76.709 -30.901 1.00 42.59 282 ILE A CA 1
ATOM 2240 C C . ILE A 1 282 ? 86.631 -76.008 -31.705 1.00 42.59 282 ILE A C 1
ATOM 2242 O O . ILE A 1 282 ? 87.280 -76.676 -32.503 1.00 42.59 282 ILE A O 1
ATOM 2246 N N . ASP A 1 283 ? 86.908 -74.742 -31.396 1.00 42.72 283 ASP A N 1
ATOM 2247 C CA . ASP A 1 283 ? 88.209 -74.151 -31.692 1.00 42.72 283 ASP A CA 1
ATOM 2248 C C . ASP A 1 283 ? 88.898 -73.677 -30.411 1.00 42.72 283 ASP A C 1
ATOM 2250 O O . ASP A 1 283 ? 88.314 -73.082 -29.504 1.00 42.72 283 ASP A O 1
ATOM 2254 N N . ARG A 1 284 ? 90.166 -74.067 -30.333 1.00 43.00 284 ARG A N 1
ATOM 2255 C CA . ARG A 1 284 ? 91.069 -74.065 -29.185 1.00 43.00 284 ARG A CA 1
ATOM 2256 C C . ARG A 1 284 ? 92.062 -72.917 -29.347 1.00 43.00 284 ARG A C 1
ATOM 2258 O O . ARG A 1 284 ? 92.827 -72.971 -30.298 1.00 43.00 284 ARG A O 1
ATOM 2265 N N . VAL A 1 285 ? 92.154 -71.998 -28.382 1.00 39.78 285 VAL A N 1
ATOM 2266 C CA . VAL A 1 285 ? 93.341 -71.142 -28.126 1.00 39.78 285 VAL A CA 1
ATOM 2267 C C . VAL A 1 285 ? 93.313 -70.759 -26.634 1.00 39.78 285 VAL A C 1
ATOM 2269 O O . VAL A 1 285 ? 92.371 -70.120 -26.184 1.00 39.78 285 VAL A O 1
ATOM 2272 N N . GLU A 1 286 ? 94.052 -71.438 -25.757 1.00 39.28 286 GLU A N 1
ATOM 2273 C CA . GLU A 1 286 ? 95.445 -71.191 -25.321 1.00 39.28 286 GLU A CA 1
ATOM 2274 C C . GLU A 1 286 ? 95.599 -70.144 -24.188 1.00 39.28 286 GLU A C 1
ATOM 2276 O O . GLU A 1 286 ? 95.636 -68.939 -24.390 1.00 39.28 286 GLU A O 1
ATOM 2281 N N . ILE A 1 287 ? 95.585 -70.709 -22.974 1.00 45.22 287 ILE A N 1
ATOM 2282 C CA . ILE A 1 287 ? 96.334 -70.472 -21.721 1.00 45.22 287 ILE A CA 1
ATOM 2283 C C . ILE A 1 287 ? 97.234 -69.223 -21.589 1.00 45.22 287 ILE A C 1
ATOM 2285 O O . ILE A 1 287 ? 98.227 -69.103 -22.288 1.00 45.22 287 ILE A O 1
ATOM 2289 N N . GLU A 1 288 ? 97.013 -68.457 -20.513 1.00 41.94 288 GLU A N 1
ATOM 2290 C CA . GLU A 1 288 ? 98.000 -67.992 -19.506 1.00 41.94 288 GLU A CA 1
ATOM 2291 C C . GLU A 1 288 ? 97.184 -67.317 -18.381 1.00 41.94 288 GLU A C 1
ATOM 2293 O O . GLU A 1 288 ? 96.258 -66.570 -18.660 1.00 41.94 288 GLU A O 1
ATOM 2298 N N . GLY A 1 289 ? 97.345 -67.522 -17.077 1.00 42.12 289 GLY A N 1
ATOM 2299 C CA . GLY A 1 289 ? 98.368 -68.155 -16.264 1.00 42.12 289 GLY A CA 1
ATOM 2300 C C . GLY A 1 289 ? 98.457 -67.342 -14.961 1.00 42.12 289 GLY A C 1
ATOM 2301 O O . GLY A 1 289 ? 98.609 -66.131 -15.033 1.00 42.12 289 GLY A O 1
ATOM 2302 N N . SER A 1 290 ? 98.424 -68.011 -13.794 1.00 39.22 290 SER A N 1
ATOM 2303 C CA . SER A 1 290 ? 98.943 -67.515 -12.494 1.00 39.22 290 SER A CA 1
ATOM 2304 C C . SER A 1 290 ? 98.150 -66.360 -11.825 1.00 39.22 290 SER A C 1
ATOM 2306 O O . SER A 1 290 ? 97.804 -65.380 -12.457 1.00 39.22 290 SER A O 1
ATOM 2308 N N . LYS A 1 291 ? 97.823 -66.332 -10.529 1.00 45.38 291 LYS A N 1
ATOM 2309 C CA . LYS A 1 291 ? 98.433 -66.961 -9.356 1.00 45.38 291 LYS A CA 1
ATOM 2310 C C . LYS A 1 291 ? 97.422 -66.961 -8.199 1.00 45.38 291 LYS A C 1
ATOM 2312 O O . LYS A 1 291 ? 96.702 -65.987 -7.991 1.00 45.38 291 LYS A O 1
ATOM 2317 N N . ILE A 1 292 ? 97.407 -68.063 -7.461 1.00 43.22 292 ILE A N 1
ATOM 2318 C CA . ILE A 1 292 ? 96.675 -68.292 -6.212 1.00 43.22 292 ILE A CA 1
ATOM 2319 C C . ILE A 1 292 ? 97.614 -67.985 -5.031 1.00 43.22 292 ILE A C 1
ATOM 2321 O O . ILE A 1 292 ? 98.825 -68.123 -5.178 1.00 43.22 292 ILE A O 1
ATOM 2325 N N . GLU A 1 293 ? 96.997 -67.635 -3.895 1.00 40.47 293 GLU A N 1
ATOM 2326 C CA . GLU A 1 293 ? 97.400 -67.774 -2.472 1.00 40.47 293 GLU A CA 1
ATOM 2327 C C . GLU A 1 293 ? 97.393 -66.428 -1.734 1.00 40.47 293 GLU A C 1
ATOM 2329 O O . GLU A 1 293 ? 98.092 -65.500 -2.120 1.00 40.47 293 GLU A O 1
ATOM 2334 N N . ARG A 1 294 ? 96.467 -66.171 -0.791 1.00 40.41 294 ARG A N 1
ATOM 2335 C CA . ARG A 1 294 ? 96.239 -66.806 0.533 1.00 40.41 294 ARG A CA 1
ATOM 2336 C C . ARG A 1 294 ? 97.509 -66.889 1.382 1.00 40.41 294 ARG A C 1
ATOM 2338 O O . ARG A 1 294 ? 98.271 -67.833 1.238 1.00 40.41 294 ARG A O 1
ATOM 2345 N N . GLN A 1 295 ? 97.610 -66.008 2.370 1.00 43.81 295 GLN A N 1
ATOM 2346 C CA . GLN A 1 295 ? 97.324 -66.343 3.770 1.00 43.81 295 GLN A CA 1
ATOM 2347 C C . GLN A 1 295 ? 96.982 -65.070 4.539 1.00 43.81 295 GLN A C 1
ATOM 2349 O O . GLN A 1 295 ? 97.592 -64.024 4.228 1.00 43.81 295 GLN A O 1
#

pLDDT: mean 78.57, std 16.96, range [38.09, 96.56]

Radius of gyration: 41.7 Å; chains: 1; bounding box: 120×104×68 Å

Secondary structure (DSSP, 8-state):
--EEEEEEEEEEEEE-TTTTT--S----EEEESTTT-TTSS--EEEESS-EEEE-TT---BTTEEEEEEEBPPPPTTSTHHHHGGGTS-TT--BGGGS-SS---EEEEEE-S-HHHHHHHHHHHTTTTEEEEEEE-SS---SPPPPTTSGGG--SSTTHHHHH-SS-EEEE-HHHHHHHHHHHHHSSS-TTTSTTHHHHHHHH---TT-EEEEEEEEEEE-S----THHHHHHHHHHHHHHHHHHHHHTTTTSHHHHHHHHHHHHHHHHHTTS----------------------